Protein AF-A0A351VED8-F1 (afdb_monomer)

Secondary structure (DSSP, 8-state):
-HHHHHHHHHHHHHHHHHHHHHHHHHHTSSS---HHHHHHHHHHHHH-HHHHHHHHS-TT--SHHHHHHHHHHTTS-HHHHHHHHHHHHHH--EES--HHHHHHHHHHHHTS-----SSPPEES---PPPHHHHHHHHHHTTT-SHHHHHHHHHHHHT-HHHHHHHHHHHHHHT-HHHHHHHHHHHHHHTT--HHHHHHHHHHHHHH-TT-HHHHHHHHHHHHHHHHHHHHHHHHHHHTS-HHHHHHHHHHHHHTTS---

Foldseek 3Di:
DPVVVVVVVVLVVVLVVLLVVLVVLQVQAVPHDDPLLSVLLSVQLSVDVVLVCVSPVDPPDGHPLVSLLSCLVVQNNLVVLLVVQLVVLVPWDFPPDDPVLSVQSSCCLSVVDVDDDPDATHTPDLDADDLSVLLSLLSSLRRDCNLLSQLLSCLVNVSQRSNLSNLVNCCVPVNLVRSVVSVVCSCVSSVPDPLSVLQNLLLQLLPVPPVVVSNVSSVVVLLVCCVPPVVVSLVSLVPDDPVSSVSSVVVCVVVVVDDD

Radius of gyration: 22.04 Å; Cα contacts (8 Å, |Δi|>4): 265; chains: 1; bounding box: 49×32×77 Å

Structure (mmCIF, N/CA/C/O backbone):
data_AF-A0A351VED8-F1
#
_entry.id   AF-A0A351VED8-F1
#
loop_
_atom_site.group_PDB
_atom_site.id
_atom_site.type_symbol
_atom_site.label_atom_id
_atom_site.label_alt_id
_atom_site.label_comp_id
_atom_site.label_asym_id
_atom_site.label_entity_id
_atom_site.label_seq_id
_atom_site.pdbx_PDB_ins_code
_atom_site.Cartn_x
_atom_site.Cartn_y
_atom_site.Cartn_z
_atom_site.occupancy
_atom_site.B_iso_or_equiv
_atom_site.auth_seq_id
_atom_site.auth_comp_id
_atom_site.auth_asym_id
_atom_site.auth_atom_id
_atom_site.pdbx_PDB_model_num
ATOM 1 N N . MET A 1 1 ? 6.046 -5.660 -56.694 1.00 51.22 1 MET A N 1
ATOM 2 C CA . MET A 1 1 ? 7.244 -5.560 -55.820 1.00 51.22 1 MET A CA 1
ATOM 3 C C . MET A 1 1 ? 7.552 -4.153 -55.270 1.00 51.22 1 MET A C 1
ATOM 5 O O . MET A 1 1 ? 8.355 -4.064 -54.351 1.00 51.22 1 MET A O 1
ATOM 9 N N . LEU A 1 2 ? 6.939 -3.057 -55.750 1.00 49.97 2 LEU A N 1
ATOM 10 C CA . LEU A 1 2 ? 7.279 -1.686 -55.305 1.00 49.97 2 LEU A CA 1
ATOM 11 C C . LEU A 1 2 ? 6.614 -1.229 -53.986 1.00 49.97 2 LEU A C 1
ATOM 13 O O . LEU A 1 2 ? 7.254 -0.528 -53.209 1.00 49.97 2 LEU A O 1
ATOM 17 N N . LYS A 1 3 ? 5.387 -1.675 -53.670 1.00 41.69 3 LYS A N 1
ATOM 18 C CA . LYS A 1 3 ? 4.679 -1.283 -52.428 1.00 41.69 3 LYS A CA 1
ATOM 19 C C . LYS A 1 3 ? 5.344 -1.798 -51.138 1.00 41.69 3 LYS A C 1
ATOM 21 O O . LYS A 1 3 ? 5.362 -1.085 -50.142 1.00 41.69 3 LYS A O 1
ATOM 26 N N . GLY A 1 4 ? 5.966 -2.980 -51.173 1.00 41.22 4 GLY A N 1
ATOM 27 C CA . GLY A 1 4 ? 6.675 -3.550 -50.015 1.00 41.22 4 GLY A CA 1
ATOM 28 C C . GLY A 1 4 ? 7.977 -2.820 -49.657 1.00 41.22 4 GLY A C 1
ATOM 29 O O . GLY A 1 4 ? 8.334 -2.744 -48.487 1.00 41.22 4 GLY A O 1
ATOM 30 N N . LYS A 1 5 ? 8.665 -2.217 -50.639 1.00 49.00 5 LYS A N 1
ATOM 31 C CA . LYS A 1 5 ? 9.901 -1.448 -50.399 1.00 49.00 5 LYS A CA 1
ATOM 32 C C . LYS A 1 5 ? 9.639 -0.084 -49.756 1.00 49.00 5 LYS A C 1
ATOM 34 O O . LYS A 1 5 ? 10.460 0.366 -48.966 1.00 49.00 5 LYS A O 1
ATOM 39 N N . VAL A 1 6 ? 8.512 0.557 -50.076 1.00 51.97 6 VAL A N 1
ATOM 40 C CA . VAL A 1 6 ? 8.123 1.855 -49.494 1.00 51.97 6 VAL A CA 1
ATOM 41 C C . VAL A 1 6 ? 7.666 1.681 -48.045 1.00 51.97 6 VAL A C 1
ATOM 43 O O . VAL A 1 6 ? 8.159 2.390 -47.175 1.00 51.97 6 VAL A O 1
ATOM 46 N N . TYR A 1 7 ? 6.832 0.673 -47.764 1.00 50.28 7 TYR A N 1
ATOM 47 C CA . TYR A 1 7 ? 6.411 0.343 -46.396 1.00 50.28 7 TYR A CA 1
ATOM 48 C C . TYR A 1 7 ? 7.591 -0.015 -45.484 1.00 50.28 7 TYR A C 1
ATOM 50 O O . TYR A 1 7 ? 7.668 0.467 -44.358 1.00 50.28 7 TYR A O 1
ATOM 58 N N . MET A 1 8 ? 8.553 -0.801 -45.985 1.00 54.88 8 MET A N 1
ATOM 59 C CA . MET A 1 8 ? 9.762 -1.108 -45.216 1.00 54.88 8 MET A CA 1
ATOM 60 C C . MET A 1 8 ? 10.633 0.122 -44.953 1.00 54.88 8 MET A C 1
ATOM 62 O O . MET A 1 8 ? 11.283 0.173 -43.916 1.00 54.88 8 MET A O 1
ATOM 66 N N . LYS A 1 9 ? 10.657 1.110 -45.856 1.00 62.03 9 LYS A N 1
ATOM 67 C CA . LYS A 1 9 ? 11.430 2.345 -45.666 1.00 62.03 9 LYS A CA 1
ATOM 68 C C . LYS A 1 9 ? 10.837 3.224 -44.564 1.00 62.03 9 LYS A C 1
ATOM 70 O O . LYS A 1 9 ? 11.580 3.644 -43.688 1.00 62.03 9 LYS A O 1
ATOM 75 N N . VAL A 1 10 ? 9.517 3.423 -44.579 1.00 62.34 10 VAL A N 1
ATOM 76 C CA . VAL A 1 10 ? 8.796 4.228 -43.574 1.00 62.34 10 VAL A CA 1
ATOM 77 C C . VAL A 1 10 ? 8.944 3.616 -42.178 1.00 62.34 10 VAL A C 1
ATOM 79 O O . VAL A 1 10 ? 9.366 4.301 -41.252 1.00 62.34 10 VAL A O 1
ATOM 82 N N . ALA A 1 11 ? 8.744 2.301 -42.049 1.00 60.09 11 ALA A N 1
ATOM 83 C CA . ALA A 1 11 ? 8.915 1.601 -40.775 1.00 60.09 11 ALA A CA 1
ATOM 84 C C . ALA A 1 11 ? 10.364 1.648 -40.241 1.00 60.09 11 ALA A C 1
ATOM 86 O O . ALA A 1 11 ? 10.594 1.650 -39.031 1.00 60.09 11 ALA A O 1
ATOM 87 N N . LEU A 1 12 ? 11.367 1.685 -41.129 1.00 66.56 12 LEU A N 1
ATOM 88 C CA . LEU A 1 12 ? 12.775 1.799 -40.734 1.00 66.56 12 LEU A CA 1
ATOM 89 C C . LEU A 1 12 ? 13.113 3.199 -40.200 1.00 66.56 12 LEU A C 1
ATOM 91 O O . LEU A 1 12 ? 13.954 3.341 -39.311 1.00 66.56 12 LEU A O 1
ATOM 95 N N . GLU A 1 13 ? 12.483 4.224 -40.766 1.00 72.88 13 GLU A N 1
ATOM 96 C CA . GLU A 1 13 ? 12.709 5.631 -40.444 1.00 72.88 13 GLU A CA 1
ATOM 97 C C . GLU A 1 13 ? 12.042 6.003 -39.112 1.00 72.88 13 GLU A C 1
ATOM 99 O O . GLU A 1 13 ? 12.712 6.531 -38.223 1.00 72.88 13 GLU A O 1
ATOM 104 N N . GLU A 1 14 ? 10.795 5.569 -38.899 1.00 67.06 14 GLU A N 1
ATOM 105 C CA . GLU A 1 14 ? 10.092 5.683 -37.611 1.00 67.06 14 GLU A CA 1
ATOM 106 C C . GLU A 1 14 ? 10.851 4.976 -36.480 1.00 67.06 14 GLU A C 1
ATOM 108 O O . GLU A 1 14 ? 11.015 5.522 -35.384 1.00 67.06 14 GLU A O 1
ATOM 113 N N . ARG A 1 15 ? 11.397 3.783 -36.753 1.00 67.31 15 ARG A N 1
ATOM 114 C CA . ARG A 1 15 ? 12.201 3.036 -35.780 1.00 67.31 15 ARG A CA 1
ATOM 115 C C . ARG A 1 15 ? 13.486 3.773 -35.396 1.00 67.31 15 ARG A C 1
ATOM 117 O O . ARG A 1 15 ? 13.834 3.809 -34.218 1.00 67.31 15 ARG A O 1
ATOM 124 N N . ARG A 1 16 ? 14.192 4.378 -36.357 1.00 73.69 16 ARG A N 1
ATOM 125 C CA . ARG A 1 16 ? 15.402 5.176 -36.076 1.00 73.69 16 ARG A CA 1
ATOM 126 C C . ARG A 1 16 ? 15.090 6.410 -35.240 1.00 73.69 16 ARG A C 1
ATOM 128 O O . ARG A 1 16 ? 15.858 6.758 -34.345 1.00 73.69 16 ARG A O 1
ATOM 135 N N . GLU A 1 17 ? 13.969 7.063 -35.516 1.00 73.38 17 GLU A N 1
ATOM 136 C CA . GLU A 1 17 ? 13.555 8.254 -34.782 1.00 73.38 17 GLU A CA 1
ATOM 137 C C . GLU A 1 17 ? 13.082 7.927 -33.358 1.00 73.38 17 GLU A C 1
ATOM 139 O O . GLU A 1 17 ? 13.367 8.680 -32.425 1.00 73.38 17 GLU A O 1
ATOM 144 N N . ALA A 1 18 ? 12.422 6.782 -33.160 1.00 67.44 18 ALA A N 1
ATOM 145 C CA . ALA A 1 18 ? 12.117 6.254 -31.832 1.00 67.44 18 ALA A CA 1
ATOM 146 C C . ALA A 1 18 ? 13.402 5.923 -31.054 1.00 67.44 18 ALA A C 1
ATOM 148 O O . ALA A 1 18 ? 13.549 6.333 -29.906 1.00 67.44 18 ALA A O 1
ATOM 149 N N . GLU A 1 19 ? 14.377 5.259 -31.683 1.00 71.38 19 GLU A N 1
ATOM 150 C CA . GLU A 1 19 ? 15.671 4.944 -31.061 1.00 71.38 19 GLU A CA 1
ATOM 151 C C . GLU A 1 19 ? 16.449 6.195 -30.628 1.00 71.38 19 GLU A C 1
ATOM 153 O O . GLU A 1 19 ? 17.047 6.206 -29.549 1.00 71.38 19 GLU A O 1
ATOM 158 N N . LYS A 1 20 ? 16.407 7.265 -31.430 1.00 76.00 20 LYS A N 1
ATOM 159 C CA . LYS A 1 20 ? 17.003 8.558 -31.074 1.00 76.00 20 LYS A CA 1
ATOM 160 C C . LYS A 1 20 ? 16.321 9.172 -29.845 1.00 76.00 20 LYS A C 1
ATOM 162 O O . LYS A 1 20 ? 17.010 9.526 -28.891 1.00 76.00 20 LYS A O 1
ATOM 167 N N . ARG A 1 21 ? 14.983 9.212 -29.832 1.00 71.12 21 ARG A N 1
ATOM 168 C CA . ARG A 1 21 ? 14.186 9.725 -28.703 1.00 71.12 21 ARG A CA 1
ATOM 169 C C . ARG A 1 21 ? 14.411 8.931 -27.414 1.00 71.12 21 ARG A C 1
ATOM 171 O O . ARG A 1 21 ? 14.538 9.527 -26.349 1.00 71.12 21 ARG A O 1
ATOM 178 N N . ILE A 1 22 ? 14.526 7.601 -27.502 1.00 69.25 22 ILE A N 1
ATOM 179 C CA . ILE A 1 22 ? 14.872 6.734 -26.360 1.00 69.25 22 ILE A CA 1
ATOM 180 C C . ILE A 1 22 ? 16.229 7.136 -25.780 1.00 69.25 22 ILE A C 1
ATOM 182 O O . ILE A 1 22 ? 16.351 7.307 -24.570 1.00 69.25 22 ILE A O 1
ATOM 186 N N . LYS A 1 23 ? 17.246 7.308 -26.633 1.00 71.44 23 LYS A N 1
ATOM 187 C CA . LYS A 1 23 ? 18.602 7.655 -26.194 1.00 71.44 23 LYS A CA 1
ATOM 188 C C . LYS A 1 23 ? 18.642 9.008 -25.479 1.00 71.44 23 LYS A C 1
ATOM 190 O O . LYS A 1 23 ? 19.246 9.113 -24.416 1.00 71.44 23 LYS A O 1
ATOM 195 N N . GLU A 1 24 ? 17.974 10.014 -26.036 1.00 73.62 24 GLU A N 1
ATOM 196 C CA . GLU A 1 24 ? 17.861 11.349 -25.434 1.00 73.62 24 GLU A CA 1
ATOM 197 C C . GLU A 1 24 ? 17.128 11.297 -24.083 1.00 73.62 24 GLU A C 1
ATOM 199 O O . GLU A 1 24 ? 17.557 11.920 -23.112 1.00 73.62 24 GLU A O 1
ATOM 204 N N . TYR A 1 25 ? 16.073 10.484 -23.986 1.00 68.38 25 TYR A N 1
ATOM 205 C CA . TYR A 1 25 ? 15.303 10.307 -22.755 1.00 68.38 25 TYR A CA 1
ATOM 206 C C . TYR A 1 25 ? 16.098 9.600 -21.643 1.00 68.38 25 TYR A C 1
ATOM 208 O O . TYR A 1 25 ? 16.081 10.044 -20.494 1.00 68.38 25 TYR A O 1
ATOM 216 N N . VAL A 1 26 ? 16.847 8.539 -21.970 1.00 66.00 26 VAL A N 1
ATOM 217 C CA . VAL A 1 26 ? 17.735 7.846 -21.016 1.00 66.00 26 VAL A CA 1
ATOM 218 C C . VAL A 1 26 ? 18.818 8.795 -20.498 1.00 66.00 26 VAL A C 1
ATOM 220 O O . VAL A 1 26 ? 19.055 8.855 -19.291 1.00 66.00 26 VAL A O 1
ATOM 223 N N . GLN A 1 27 ? 19.426 9.590 -21.381 1.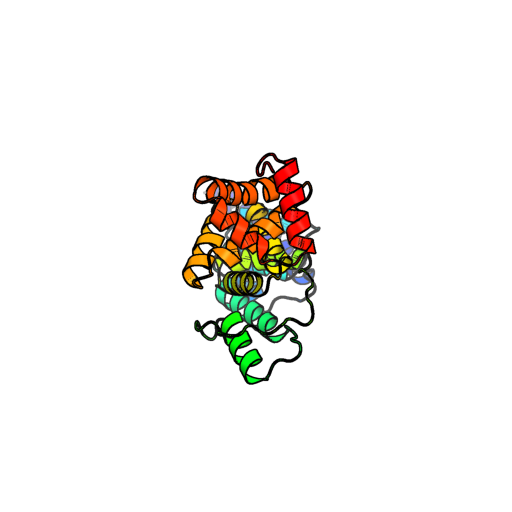00 67.94 27 GLN A N 1
ATOM 224 C CA . GLN A 1 27 ? 20.445 10.578 -21.008 1.00 67.94 27 GLN A CA 1
ATOM 225 C C . GLN A 1 27 ? 19.895 11.683 -20.093 1.00 67.94 27 GLN A C 1
ATOM 227 O O . GLN A 1 27 ? 20.602 12.147 -19.202 1.00 67.94 27 GLN A O 1
ATOM 232 N N . ALA A 1 28 ? 18.626 12.066 -20.256 1.00 65.00 28 ALA A N 1
ATOM 233 C CA . ALA A 1 28 ? 17.960 13.065 -19.421 1.00 65.00 28 ALA A CA 1
ATOM 234 C C . ALA A 1 28 ? 17.480 12.538 -18.048 1.00 65.00 28 ALA A C 1
ATOM 236 O O . ALA A 1 28 ? 17.024 13.317 -17.213 1.00 65.00 28 ALA A O 1
ATOM 237 N N . SER A 1 29 ? 17.570 11.230 -17.779 1.00 60.84 29 SER A N 1
ATOM 238 C CA . SER A 1 29 ? 16.907 10.563 -16.642 1.00 60.84 29 SER A CA 1
ATOM 239 C C . SER A 1 29 ? 17.573 10.733 -15.254 1.00 60.84 29 SER A C 1
ATOM 241 O O . SER A 1 29 ? 17.211 10.035 -14.304 1.00 60.84 29 SER A O 1
ATOM 243 N N . ALA A 1 30 ? 18.502 11.685 -15.111 1.00 50.88 30 ALA A N 1
ATOM 244 C CA . ALA A 1 30 ? 19.179 12.139 -13.881 1.00 50.88 30 ALA A CA 1
ATOM 245 C C . ALA A 1 30 ? 20.031 11.119 -13.087 1.00 50.88 30 ALA A C 1
ATOM 247 O O . ALA A 1 30 ? 20.906 11.549 -12.341 1.00 50.88 30 ALA A O 1
ATOM 248 N N . GLN A 1 31 ? 19.844 9.803 -13.245 1.00 54.47 31 GLN A N 1
ATOM 249 C CA . GLN A 1 31 ? 20.674 8.776 -12.582 1.00 54.47 31 GLN A CA 1
ATOM 250 C C . GLN A 1 31 ? 21.258 7.707 -13.517 1.00 54.47 31 GLN A C 1
ATOM 252 O O . GLN A 1 31 ? 22.034 6.872 -13.061 1.00 54.47 31 GLN A O 1
ATOM 257 N N . GLY A 1 32 ? 20.955 7.770 -14.817 1.00 60.00 32 GLY A N 1
ATOM 258 C CA . GLY A 1 32 ? 21.457 6.817 -15.804 1.00 60.00 32 GLY A CA 1
ATOM 259 C C . GLY A 1 32 ? 20.882 5.411 -15.620 1.00 60.00 32 GLY A C 1
ATOM 260 O O . GLY A 1 32 ? 20.450 5.008 -14.540 1.00 60.00 32 GLY A O 1
ATOM 261 N N . LEU A 1 33 ? 20.854 4.657 -16.707 1.00 67.88 33 LEU A N 1
ATOM 262 C CA . LEU A 1 33 ? 20.547 3.237 -16.679 1.00 67.88 33 LEU A CA 1
ATOM 263 C C . LEU A 1 33 ? 21.855 2.456 -16.811 1.00 67.88 33 LEU A C 1
ATOM 265 O O . LEU A 1 33 ? 22.793 2.902 -17.472 1.00 67.88 33 LEU A O 1
ATOM 269 N N . ASN A 1 34 ? 21.937 1.285 -16.192 1.00 71.81 34 ASN A N 1
ATOM 270 C CA . ASN A 1 34 ? 22.986 0.333 -16.524 1.00 71.81 34 ASN A CA 1
ATOM 271 C C . ASN A 1 34 ? 22.700 -0.300 -17.900 1.00 71.81 34 ASN A C 1
ATOM 273 O O . ASN A 1 34 ? 21.592 -0.234 -18.427 1.00 71.81 34 ASN A O 1
ATOM 277 N N . LYS A 1 35 ? 23.700 -0.959 -18.489 1.00 75.31 35 LYS A N 1
ATOM 278 C CA . LYS 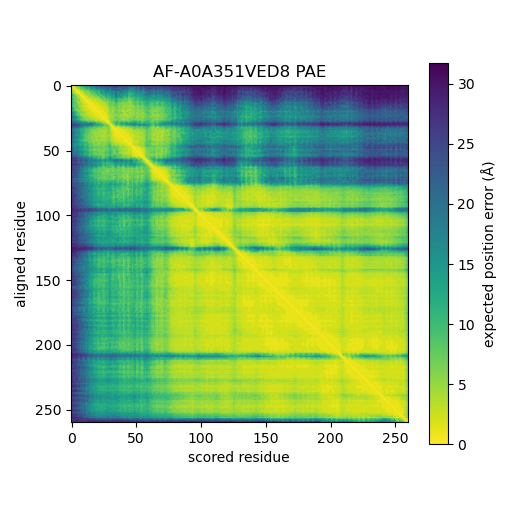A 1 35 ? 23.593 -1.490 -19.856 1.00 75.31 35 LYS A CA 1
ATOM 279 C C . LYS A 1 35 ? 22.432 -2.483 -20.050 1.00 75.31 35 LYS A C 1
ATOM 281 O O . LYS A 1 35 ? 21.813 -2.487 -21.108 1.00 75.31 35 LYS A O 1
ATOM 286 N N . LYS A 1 36 ? 22.118 -3.302 -19.035 1.00 76.00 36 LYS A N 1
ATOM 287 C CA . LYS A 1 36 ? 20.987 -4.248 -19.075 1.00 76.00 36 LYS A CA 1
ATOM 288 C C . LYS A 1 36 ? 19.656 -3.490 -19.060 1.00 76.00 36 LYS A C 1
ATOM 290 O O . LYS A 1 36 ?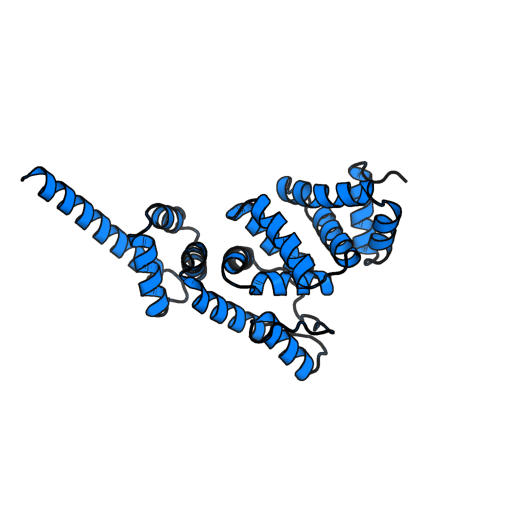 18.809 -3.738 -19.911 1.00 76.00 36 LYS A O 1
ATOM 295 N N . GLU A 1 37 ? 19.511 -2.533 -18.143 1.00 72.38 37 GLU A N 1
ATOM 296 C CA . GLU A 1 37 ? 18.339 -1.656 -18.038 1.00 72.38 37 GLU A CA 1
ATOM 297 C C . GLU A 1 37 ? 18.084 -0.886 -19.351 1.00 72.38 37 GLU A C 1
ATOM 299 O O . GLU A 1 37 ? 16.943 -0.807 -19.810 1.00 72.38 37 GLU A O 1
ATOM 304 N N . GLU A 1 38 ? 19.138 -0.360 -19.989 1.00 73.44 38 GLU A N 1
ATOM 305 C CA . GLU A 1 38 ? 19.050 0.326 -21.288 1.00 73.44 38 GLU A CA 1
ATOM 306 C C . GLU A 1 38 ? 18.567 -0.600 -22.406 1.00 73.44 38 GLU A C 1
ATOM 308 O O . GLU A 1 38 ? 17.659 -0.240 -23.162 1.00 73.44 38 GLU A O 1
ATOM 313 N N . ASP A 1 39 ? 19.161 -1.789 -22.520 1.00 75.75 39 ASP A N 1
ATOM 314 C CA . ASP A 1 39 ? 18.828 -2.749 -23.572 1.00 75.75 39 ASP A CA 1
ATOM 315 C C . ASP A 1 39 ? 17.390 -3.265 -23.431 1.00 75.75 39 ASP A C 1
ATOM 317 O O . ASP A 1 39 ? 16.667 -3.383 -24.430 1.00 75.75 39 ASP A O 1
ATOM 321 N N . ASP A 1 40 ? 16.949 -3.536 -22.203 1.00 74.06 40 ASP A N 1
ATOM 322 C CA . ASP A 1 40 ? 15.588 -3.988 -21.928 1.00 74.06 40 ASP A CA 1
ATOM 323 C C . ASP A 1 40 ? 14.570 -2.872 -22.191 1.00 74.06 40 ASP A C 1
ATOM 325 O O . ASP A 1 40 ? 13.533 -3.122 -22.819 1.00 74.06 40 ASP A O 1
ATOM 329 N N . PHE A 1 41 ? 14.878 -1.627 -21.807 1.00 73.69 41 PHE A N 1
ATOM 330 C CA . PHE A 1 41 ? 13.988 -0.491 -22.052 1.00 73.69 41 PHE A CA 1
ATOM 331 C C . PHE A 1 41 ? 13.875 -0.193 -23.544 1.00 73.69 41 PHE A C 1
ATOM 333 O O . PHE A 1 41 ? 12.776 -0.014 -24.074 1.00 73.69 41 PHE A O 1
ATOM 340 N N . ARG A 1 42 ? 15.003 -0.225 -24.258 1.00 73.50 42 ARG A N 1
ATOM 341 C CA . ARG A 1 42 ? 15.039 -0.027 -25.705 1.00 73.50 42 ARG A CA 1
ATOM 342 C C . ARG A 1 42 ? 14.218 -1.087 -26.431 1.00 73.50 42 ARG A C 1
ATOM 344 O O . ARG A 1 42 ? 13.424 -0.741 -27.304 1.00 73.50 42 ARG A O 1
ATOM 351 N N . LYS A 1 43 ? 14.363 -2.366 -26.066 1.00 75.56 43 LYS A N 1
ATOM 352 C CA . LYS A 1 43 ? 13.535 -3.447 -26.628 1.00 75.56 43 LYS A CA 1
ATOM 353 C C . LYS A 1 43 ? 12.058 -3.210 -26.359 1.00 75.56 43 LYS A C 1
ATOM 355 O O . LYS A 1 43 ? 11.253 -3.419 -27.259 1.00 75.56 43 LYS A O 1
ATOM 360 N N . LEU A 1 44 ? 11.710 -2.783 -25.147 1.00 70.81 44 LEU A N 1
ATOM 361 C CA . LEU A 1 44 ? 10.324 -2.564 -24.766 1.00 70.81 44 LEU A CA 1
ATOM 362 C C . LEU A 1 44 ? 9.661 -1.466 -25.600 1.00 70.81 44 LEU A C 1
ATOM 364 O O . LEU A 1 44 ? 8.621 -1.702 -26.206 1.00 70.81 44 LEU A O 1
ATOM 368 N N . VAL A 1 45 ? 10.288 -0.295 -25.677 1.00 69.38 45 VAL A N 1
ATOM 369 C CA . VAL A 1 45 ? 9.734 0.859 -26.394 1.00 69.38 45 VAL A CA 1
ATOM 370 C C . VAL A 1 45 ? 9.651 0.598 -27.901 1.00 69.38 45 VAL A C 1
ATOM 372 O O . VAL A 1 45 ? 8.675 0.984 -28.536 1.00 69.38 45 VAL A O 1
ATOM 375 N N . ILE A 1 46 ? 10.635 -0.098 -28.484 1.00 71.31 46 ILE A N 1
ATOM 376 C CA . ILE A 1 46 ? 10.614 -0.456 -29.915 1.00 71.31 46 ILE A CA 1
ATOM 377 C C . ILE A 1 46 ? 9.506 -1.471 -30.233 1.00 71.31 46 ILE A C 1
ATOM 379 O O . ILE A 1 46 ? 8.981 -1.472 -31.344 1.00 71.31 46 ILE A O 1
ATOM 383 N N . GLN A 1 47 ? 9.168 -2.356 -29.293 1.00 70.31 47 GLN A N 1
ATOM 384 C CA . GLN A 1 47 ? 8.195 -3.434 -29.505 1.00 70.31 47 GLN A CA 1
ATOM 385 C C . GLN A 1 47 ? 6.757 -3.051 -29.121 1.00 70.31 47 GLN A C 1
ATOM 387 O O . GLN A 1 47 ? 5.839 -3.788 -29.473 1.00 70.31 47 GLN A O 1
ATOM 392 N N . ASN A 1 48 ? 6.546 -1.935 -28.413 1.00 67.06 48 ASN A N 1
ATOM 393 C CA . ASN A 1 48 ? 5.245 -1.548 -27.867 1.00 67.06 48 ASN A CA 1
ATOM 394 C C . ASN A 1 48 ? 4.972 -0.045 -28.092 1.00 67.06 48 ASN A C 1
ATOM 396 O O . ASN A 1 48 ? 5.485 0.820 -27.382 1.00 67.06 48 ASN A O 1
ATOM 400 N N . GLU A 1 49 ? 4.136 0.262 -29.091 1.00 62.53 49 GLU A N 1
ATOM 401 C CA . GLU A 1 49 ? 3.778 1.634 -29.485 1.00 62.53 49 GLU A CA 1
ATOM 402 C C . GLU A 1 49 ? 3.053 2.399 -28.365 1.00 62.53 49 GLU A C 1
ATOM 404 O O . GLU A 1 49 ? 3.265 3.598 -28.187 1.00 62.53 49 GLU A O 1
ATOM 409 N N . GLU A 1 50 ? 2.232 1.717 -27.564 1.00 64.38 50 GLU A N 1
ATOM 410 C CA . GLU A 1 50 ? 1.560 2.329 -26.416 1.00 64.38 50 GLU A CA 1
ATOM 411 C C . GLU A 1 50 ? 2.544 2.626 -25.282 1.00 64.38 50 GLU A C 1
ATOM 413 O O . GLU A 1 50 ? 2.465 3.694 -24.673 1.00 64.38 50 GLU A O 1
ATOM 418 N N . ALA A 1 51 ? 3.524 1.750 -25.038 1.00 63.94 51 ALA A N 1
ATOM 419 C CA . ALA A 1 51 ? 4.615 2.037 -24.110 1.00 63.94 51 ALA A CA 1
ATOM 420 C C . ALA A 1 51 ? 5.414 3.262 -24.574 1.00 63.94 51 ALA A C 1
ATOM 422 O O . ALA A 1 51 ? 5.650 4.169 -23.780 1.00 63.94 51 ALA A O 1
ATOM 423 N N . ALA A 1 52 ? 5.740 3.353 -25.867 1.00 61.84 52 ALA A N 1
ATOM 424 C CA . ALA A 1 52 ? 6.386 4.532 -26.436 1.00 61.84 52 ALA A CA 1
ATOM 425 C C . ALA A 1 52 ? 5.536 5.796 -26.236 1.00 61.84 52 ALA A C 1
ATOM 427 O O . ALA A 1 52 ? 6.019 6.794 -25.702 1.00 61.84 52 ALA A O 1
ATOM 428 N N . LYS A 1 53 ? 4.247 5.758 -26.591 1.00 62.12 53 LYS A N 1
ATOM 429 C CA . LYS A 1 53 ? 3.344 6.900 -26.405 1.00 62.12 53 LYS A CA 1
ATOM 430 C C . LYS A 1 53 ? 3.290 7.340 -24.954 1.00 62.12 53 LYS A C 1
ATOM 432 O O . LYS A 1 53 ? 3.362 8.535 -24.709 1.00 62.12 53 LYS A O 1
ATOM 437 N N . LYS A 1 54 ? 3.166 6.425 -23.994 1.00 63.78 54 LYS A N 1
ATOM 438 C CA . LYS A 1 54 ? 3.054 6.813 -22.587 1.00 63.78 54 LYS A CA 1
ATOM 439 C C . LYS A 1 54 ? 4.395 7.283 -21.991 1.00 63.78 54 LYS A C 1
ATOM 441 O O . LYS A 1 54 ? 4.390 8.256 -21.248 1.00 63.78 54 LYS A O 1
ATOM 446 N N . VAL A 1 55 ? 5.533 6.691 -22.380 1.00 61.22 55 VAL A N 1
ATOM 447 C CA . VAL A 1 55 ? 6.885 7.177 -22.019 1.00 61.22 55 VAL A CA 1
ATOM 448 C C . VAL A 1 55 ? 7.103 8.615 -22.501 1.00 61.22 55 VAL A C 1
ATOM 450 O O . VAL A 1 55 ? 7.6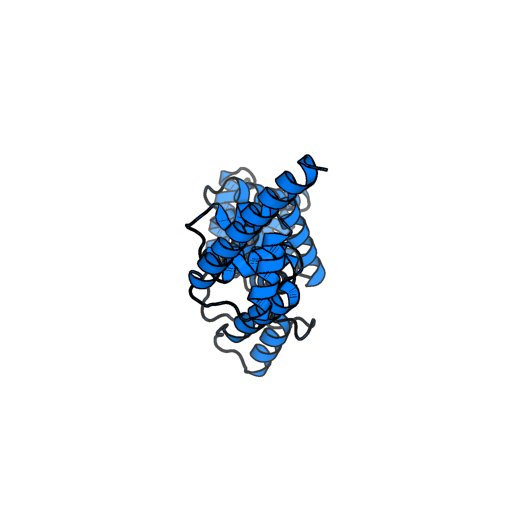30 9.444 -21.764 1.00 61.22 55 VAL A O 1
ATOM 453 N N . PHE A 1 56 ? 6.691 8.918 -23.736 1.00 60.22 56 PHE A N 1
ATOM 454 C CA . PHE A 1 56 ? 6.993 10.191 -24.399 1.00 60.22 56 PHE A CA 1
ATOM 455 C C . PHE A 1 56 ? 5.880 11.249 -24.310 1.00 60.22 56 PHE A C 1
ATOM 457 O O . PHE A 1 56 ? 6.104 12.386 -24.723 1.00 60.22 56 PHE A O 1
ATOM 464 N N . ARG A 1 57 ? 4.687 10.927 -23.786 1.00 51.72 57 ARG A N 1
ATOM 465 C CA . ARG A 1 57 ? 3.536 11.857 -23.744 1.00 51.72 57 ARG A CA 1
ATOM 466 C C . ARG A 1 57 ? 3.636 12.964 -22.698 1.00 51.72 57 ARG A C 1
ATOM 468 O O . ARG A 1 57 ? 2.861 13.910 -22.777 1.00 51.72 57 ARG A O 1
ATOM 475 N N . SER A 1 58 ? 4.577 12.900 -21.763 1.00 47.75 58 SER A N 1
ATOM 476 C CA . SER A 1 58 ? 4.763 13.954 -20.763 1.00 47.75 58 SER A CA 1
ATOM 477 C C . SER A 1 58 ? 6.248 14.248 -20.568 1.00 47.75 58 SER A C 1
ATOM 479 O O . SER A 1 58 ? 6.938 13.542 -19.834 1.00 47.75 58 SER A O 1
ATOM 481 N N . MET A 1 59 ? 6.740 15.330 -21.179 1.00 44.69 59 MET A N 1
ATOM 482 C CA . MET A 1 59 ? 8.092 15.858 -20.925 1.00 44.69 59 MET A CA 1
ATOM 483 C C . MET A 1 59 ? 8.318 16.263 -19.449 1.00 44.69 59 MET A C 1
ATOM 485 O O . MET A 1 59 ? 9.444 16.544 -19.056 1.00 44.69 59 MET A O 1
ATOM 489 N N . GLU A 1 60 ? 7.270 16.256 -18.617 1.00 49.06 60 GLU A N 1
ATOM 490 C CA . GLU A 1 60 ? 7.316 16.544 -17.176 1.00 49.06 60 GLU A CA 1
ATOM 491 C C . GLU A 1 60 ? 7.701 15.336 -16.296 1.00 49.06 60 GLU A C 1
ATOM 4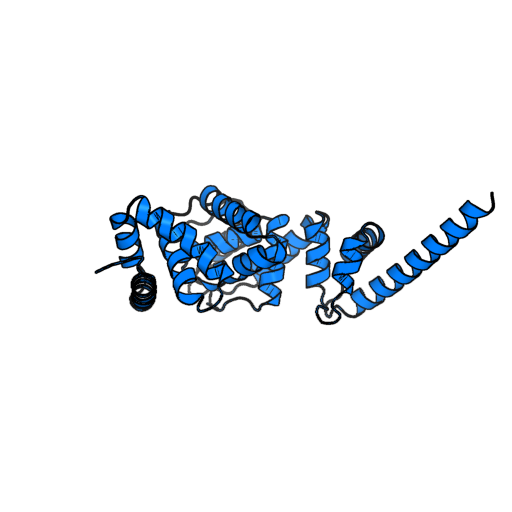93 O O . GLU A 1 60 ? 7.962 15.491 -15.100 1.00 49.06 60 GLU A O 1
ATOM 498 N N . HIS A 1 61 ? 7.741 14.120 -16.851 1.00 53.59 61 HIS A N 1
ATOM 499 C CA . HIS A 1 61 ? 8.046 12.887 -16.113 1.00 53.59 61 HIS A CA 1
ATOM 500 C C . HIS A 1 61 ? 9.375 12.288 -16.578 1.00 53.59 61 HIS A C 1
ATOM 502 O O . HIS A 1 61 ? 9.426 11.226 -17.190 1.00 53.59 61 HIS A O 1
ATOM 508 N N . THR A 1 62 ? 10.467 12.997 -16.309 1.00 51.69 62 THR A N 1
ATOM 509 C CA . THR A 1 62 ? 11.842 12.564 -16.587 1.00 51.69 62 THR A CA 1
ATOM 510 C C . THR A 1 62 ? 12.454 11.877 -15.360 1.00 51.69 62 THR A C 1
ATOM 512 O O . THR A 1 62 ? 12.405 12.408 -14.248 1.00 51.69 62 THR A O 1
ATOM 515 N N . GLY A 1 63 ? 13.025 10.678 -15.534 1.00 57.81 63 GLY A N 1
ATOM 516 C CA . GLY A 1 63 ? 13.779 9.996 -14.471 1.00 57.81 63 GLY A CA 1
ATOM 517 C C . GLY A 1 63 ? 13.887 8.476 -14.625 1.00 57.81 63 GLY A C 1
ATOM 518 O O . GLY A 1 63 ? 12.979 7.844 -15.165 1.00 57.81 63 GLY A O 1
ATOM 519 N N . LYS A 1 64 ? 14.978 7.887 -14.105 1.00 62.75 64 LYS A N 1
ATOM 520 C CA . LYS A 1 64 ? 15.241 6.429 -14.066 1.00 62.75 64 LYS A CA 1
ATOM 521 C C . LYS A 1 64 ? 14.013 5.634 -13.600 1.00 62.75 64 LYS A C 1
ATOM 523 O O . LYS A 1 64 ? 13.607 4.668 -14.234 1.00 62.75 64 LYS A O 1
ATOM 528 N N . THR A 1 65 ? 13.367 6.129 -12.553 1.00 60.00 65 THR A N 1
ATOM 529 C CA . THR A 1 65 ? 12.050 5.744 -12.040 1.00 60.00 65 THR A CA 1
ATOM 530 C C . THR A 1 65 ? 11.024 5.363 -13.108 1.00 60.00 65 THR A C 1
ATOM 532 O O . THR A 1 65 ? 10.408 4.306 -13.019 1.00 60.00 65 THR A O 1
ATOM 535 N N . TYR A 1 66 ? 10.812 6.216 -14.114 1.00 65.69 66 TYR A N 1
ATOM 536 C CA . TYR A 1 66 ? 9.753 6.011 -15.101 1.00 65.69 66 TYR A CA 1
ATOM 537 C C . TYR A 1 66 ? 10.113 4.857 -16.036 1.00 65.69 66 TYR A C 1
ATOM 539 O O . TYR A 1 66 ? 9.281 4.019 -16.356 1.00 65.69 66 TYR A O 1
ATOM 547 N N . ILE A 1 67 ? 11.390 4.735 -16.382 1.00 67.25 67 ILE A N 1
ATOM 548 C CA . ILE A 1 67 ? 11.914 3.622 -17.175 1.00 67.25 67 ILE A CA 1
ATOM 549 C C . ILE A 1 67 ? 11.721 2.297 -16.425 1.00 67.25 67 ILE A C 1
ATOM 551 O O . ILE A 1 67 ? 11.213 1.335 -17.003 1.00 67.25 67 ILE A O 1
ATOM 555 N N . LEU A 1 68 ? 12.024 2.272 -15.122 1.00 65.00 68 LEU A N 1
ATOM 556 C CA . LEU A 1 68 ? 11.766 1.112 -14.264 1.00 65.00 68 LEU A CA 1
ATOM 557 C C . LEU A 1 68 ? 10.271 0.783 -14.176 1.00 65.00 68 LEU A C 1
ATOM 559 O O . LEU A 1 68 ? 9.896 -0.383 -14.252 1.00 65.00 68 LEU A O 1
ATOM 563 N N . ILE A 1 69 ? 9.410 1.799 -14.089 1.00 66.19 69 ILE A N 1
ATOM 564 C CA . ILE A 1 69 ? 7.948 1.665 -14.120 1.00 66.19 69 ILE A CA 1
ATOM 565 C C . ILE A 1 69 ? 7.471 0.956 -15.402 1.00 66.19 69 ILE A C 1
ATOM 567 O O . ILE A 1 69 ? 6.678 0.017 -15.306 1.00 66.19 69 ILE A O 1
ATOM 571 N N . TYR A 1 70 ? 7.977 1.330 -16.586 1.00 66.62 70 TYR A N 1
ATOM 572 C CA . TYR A 1 70 ? 7.599 0.664 -17.846 1.00 66.62 70 TYR A CA 1
ATOM 573 C C . TYR A 1 70 ? 8.130 -0.753 -17.944 1.00 66.62 70 TYR A C 1
ATOM 575 O O . TYR A 1 70 ? 7.370 -1.669 -18.266 1.00 66.62 70 TYR A O 1
ATOM 583 N N . LEU A 1 71 ? 9.413 -0.942 -17.637 1.00 66.00 71 LEU A N 1
ATOM 584 C CA . LEU A 1 71 ? 10.030 -2.265 -17.594 1.00 66.00 71 LEU A CA 1
ATOM 585 C C . LEU A 1 71 ? 9.251 -3.206 -16.671 1.00 66.00 71 LEU A C 1
ATOM 587 O O . LEU A 1 71 ? 9.004 -4.360 -17.027 1.00 66.00 71 LEU A O 1
ATOM 591 N N . ASN A 1 72 ? 8.795 -2.692 -15.527 1.00 63.94 72 ASN A N 1
ATOM 592 C CA . ASN A 1 72 ? 7.961 -3.431 -14.590 1.00 63.94 72 ASN A CA 1
ATOM 593 C C . ASN A 1 72 ? 6.558 -3.707 -15.134 1.00 63.94 72 ASN A C 1
ATOM 595 O O . ASN A 1 72 ? 6.079 -4.831 -15.014 1.00 63.94 72 ASN A O 1
ATOM 599 N N . SER A 1 73 ? 5.907 -2.728 -15.771 1.00 61.75 73 SER A N 1
ATOM 600 C CA . SER A 1 73 ? 4.553 -2.901 -16.319 1.00 61.75 73 SER A CA 1
ATOM 601 C C . SER A 1 73 ? 4.441 -4.028 -17.355 1.00 61.75 73 SER A C 1
ATOM 603 O O . SER A 1 73 ? 3.357 -4.569 -17.551 1.00 61.75 73 SER A O 1
ATOM 605 N N . GLU A 1 74 ? 5.568 -4.420 -17.952 1.00 64.69 74 GLU A N 1
ATOM 606 C CA . GLU A 1 74 ? 5.660 -5.392 -19.044 1.00 64.69 74 GLU A CA 1
ATOM 607 C C . GLU A 1 74 ? 6.429 -6.661 -18.627 1.00 64.69 74 GLU A C 1
ATOM 609 O O . GLU A 1 74 ? 6.843 -7.457 -19.468 1.00 64.69 74 GLU A O 1
ATOM 614 N N . GLY A 1 75 ? 6.653 -6.851 -17.319 1.00 64.12 75 GLY A N 1
ATOM 615 C CA . GLY A 1 75 ? 7.269 -8.059 -16.758 1.00 64.12 75 GLY A CA 1
ATOM 616 C C . GLY A 1 75 ? 8.762 -8.232 -17.067 1.00 64.12 75 GLY A C 1
ATOM 617 O O . GLY A 1 75 ? 9.316 -9.297 -16.808 1.00 64.12 75 GLY A O 1
ATOM 618 N N . LYS A 1 76 ? 9.429 -7.200 -17.598 1.00 65.44 76 LYS A N 1
ATOM 619 C CA . LYS A 1 76 ? 10.860 -7.213 -17.960 1.00 65.44 76 LYS A CA 1
ATOM 620 C C . LYS A 1 76 ? 11.767 -6.574 -16.901 1.00 65.44 76 LYS A C 1
ATOM 622 O O . LYS A 1 76 ? 12.979 -6.585 -17.055 1.00 65.44 76 LYS A O 1
ATOM 627 N N . GLY A 1 77 ? 11.196 -6.033 -15.825 1.00 63.97 77 GLY A N 1
ATOM 628 C CA . GLY A 1 77 ? 11.928 -5.325 -14.772 1.00 63.97 77 GLY A CA 1
ATOM 629 C C . GLY A 1 77 ? 12.057 -6.066 -13.441 1.00 63.97 77 GLY A C 1
ATOM 630 O O . GLY A 1 77 ? 12.552 -5.477 -12.493 1.00 63.97 77 GLY A O 1
ATOM 631 N N . ALA A 1 78 ? 11.645 -7.336 -13.334 1.00 70.00 78 ALA A N 1
ATOM 632 C CA . ALA A 1 78 ? 11.558 -8.035 -12.044 1.00 70.00 78 ALA A CA 1
ATOM 633 C C . ALA A 1 78 ? 12.885 -8.081 -11.257 1.00 70.00 78 ALA A C 1
ATOM 635 O O . ALA A 1 78 ? 12.875 -7.867 -10.048 1.00 70.00 78 ALA A O 1
ATOM 636 N N . ASP A 1 79 ? 14.021 -8.317 -11.921 1.00 74.44 79 ASP A N 1
ATOM 637 C CA . ASP A 1 79 ? 15.336 -8.294 -11.261 1.00 74.44 79 ASP A CA 1
ATOM 638 C C . ASP A 1 79 ? 15.688 -6.885 -10.770 1.00 74.44 79 ASP A C 1
ATOM 640 O O . ASP A 1 79 ? 16.106 -6.705 -9.631 1.00 74.44 79 ASP A O 1
ATOM 644 N N . ILE A 1 80 ? 15.446 -5.875 -11.608 1.00 71.25 80 ILE A N 1
ATOM 645 C CA . ILE A 1 80 ? 15.757 -4.476 -11.299 1.00 71.25 80 ILE A CA 1
ATOM 646 C C . ILE A 1 80 ? 14.853 -3.965 -10.169 1.00 71.25 80 ILE A C 1
ATOM 648 O O . ILE A 1 80 ? 15.297 -3.283 -9.253 1.00 71.25 80 ILE A O 1
ATOM 652 N N . ALA A 1 81 ? 13.581 -4.356 -10.187 1.00 73.94 81 ALA A N 1
ATOM 653 C CA . ALA A 1 81 ? 12.620 -4.095 -9.129 1.00 73.94 81 ALA A CA 1
ATOM 654 C C . ALA A 1 81 ? 13.039 -4.721 -7.797 1.00 73.94 81 ALA A C 1
ATOM 656 O O . ALA A 1 81 ? 12.859 -4.097 -6.755 1.00 73.94 81 ALA A O 1
ATOM 657 N N . LYS A 1 82 ? 13.594 -5.940 -7.816 1.00 79.50 82 LYS A N 1
ATOM 658 C CA . LYS A 1 82 ? 14.131 -6.597 -6.616 1.00 79.50 82 LYS A CA 1
ATOM 659 C C . LYS A 1 82 ? 15.382 -5.891 -6.096 1.00 79.50 82 LYS A C 1
ATOM 661 O O . LYS A 1 82 ? 15.505 -5.713 -4.889 1.00 79.50 82 LYS A O 1
ATOM 666 N N . GLU A 1 83 ? 16.280 -5.460 -6.979 1.00 81.69 83 GLU A N 1
ATOM 667 C CA . GLU A 1 83 ? 17.466 -4.683 -6.598 1.00 81.69 83 GLU A CA 1
ATOM 668 C C . GLU A 1 83 ? 17.087 -3.328 -5.986 1.00 81.69 83 GLU A C 1
ATOM 670 O O . GLU A 1 83 ? 17.607 -2.966 -4.930 1.00 81.69 83 GLU A O 1
ATOM 675 N N . GLU A 1 84 ? 16.128 -2.616 -6.582 1.00 77.75 84 GLU A N 1
ATOM 676 C CA . GLU A 1 84 ? 15.623 -1.339 -6.065 1.00 77.75 84 GLU A CA 1
ATOM 677 C C . GLU A 1 84 ? 14.904 -1.528 -4.719 1.00 77.75 84 GLU A C 1
ATOM 679 O O . GLU A 1 84 ? 15.194 -0.826 -3.751 1.00 77.75 84 GLU A O 1
ATOM 684 N N . ALA A 1 85 ? 14.033 -2.539 -4.615 1.00 81.50 85 ALA A N 1
ATOM 685 C CA . ALA A 1 85 ? 13.372 -2.931 -3.370 1.00 81.50 85 ALA A CA 1
ATOM 686 C C . ALA A 1 85 ? 14.383 -3.237 -2.255 1.00 81.50 85 ALA A C 1
ATOM 688 O O . ALA A 1 85 ? 14.240 -2.770 -1.122 1.00 81.50 85 ALA A O 1
ATOM 689 N N . LYS A 1 86 ? 15.442 -3.987 -2.579 1.00 86.75 86 LYS A N 1
ATOM 690 C CA . LYS A 1 86 ? 16.530 -4.274 -1.647 1.00 86.75 86 LYS A CA 1
ATOM 691 C C . LYS A 1 86 ? 17.255 -2.995 -1.241 1.00 86.75 86 LYS A C 1
ATOM 693 O O . LYS A 1 86 ? 17.383 -2.738 -0.049 1.00 86.75 86 LYS A O 1
ATOM 698 N N . SER A 1 87 ? 17.660 -2.159 -2.193 1.00 85.19 87 SER A N 1
ATOM 699 C CA . SER A 1 87 ? 18.286 -0.861 -1.913 1.00 85.19 87 SER A CA 1
ATOM 700 C C . SER A 1 87 ? 17.459 -0.039 -0.915 1.00 85.19 87 SER A C 1
ATOM 702 O O . SER A 1 87 ? 17.989 0.447 0.083 1.00 85.19 87 SER A O 1
ATOM 704 N N . TRP A 1 88 ? 16.139 0.021 -1.098 1.00 83.62 88 TRP A N 1
ATOM 705 C CA . TRP A 1 88 ? 15.256 0.784 -0.215 1.00 83.62 88 TRP A CA 1
ATOM 706 C C . TRP A 1 88 ? 15.127 0.180 1.171 1.00 83.62 88 TRP A C 1
ATOM 708 O O . TRP A 1 88 ? 15.231 0.907 2.158 1.00 83.62 88 TRP A O 1
ATOM 718 N N . ALA A 1 89 ? 14.932 -1.138 1.262 1.00 87.50 89 ALA A N 1
ATOM 719 C CA . ALA A 1 89 ? 14.859 -1.819 2.549 1.00 87.50 89 ALA A CA 1
ATOM 720 C C . ALA A 1 89 ? 16.099 -1.512 3.401 1.00 87.50 89 ALA A C 1
ATOM 722 O O . ALA A 1 89 ? 15.978 -1.270 4.600 1.00 87.50 89 ALA A O 1
ATOM 723 N N . TYR A 1 90 ? 17.284 -1.456 2.785 1.00 87.62 90 TYR A N 1
ATOM 724 C CA . TYR A 1 90 ? 18.548 -1.173 3.469 1.00 87.62 90 TYR A CA 1
ATOM 725 C C . TYR A 1 90 ? 18.826 0.321 3.717 1.00 87.62 90 TYR A C 1
ATOM 727 O O . TYR A 1 90 ? 19.653 0.638 4.566 1.00 87.62 90 TYR A O 1
ATOM 735 N N . GLN A 1 91 ? 18.104 1.236 3.064 1.00 86.38 91 GLN A N 1
ATOM 736 C CA . GLN A 1 91 ? 18.183 2.682 3.322 1.00 86.38 91 GLN A CA 1
ATOM 737 C C . GLN A 1 91 ? 17.256 3.163 4.446 1.00 86.38 91 GLN A C 1
ATOM 739 O O . GLN A 1 91 ? 17.431 4.272 4.943 1.00 86.38 91 GLN A O 1
ATOM 744 N N . MET A 1 92 ? 16.264 2.365 4.857 1.00 87.00 92 MET A N 1
ATOM 745 C CA . MET A 1 92 ? 15.380 2.747 5.964 1.00 87.00 92 MET A CA 1
ATOM 746 C C . MET A 1 92 ? 16.170 2.908 7.267 1.00 87.00 92 MET A C 1
ATOM 748 O O . MET A 1 92 ? 17.029 2.086 7.584 1.00 87.00 92 MET A O 1
ATOM 752 N N . GLU A 1 93 ? 15.856 3.942 8.040 1.00 87.12 93 GLU A N 1
ATOM 753 C CA . GLU A 1 93 ? 16.445 4.181 9.358 1.00 87.12 93 GLU A CA 1
ATOM 754 C C . GLU A 1 93 ? 15.413 3.896 10.448 1.00 87.12 93 GLU A C 1
ATOM 756 O O . GLU A 1 93 ? 14.236 4.235 10.303 1.00 87.12 93 GLU A O 1
ATOM 761 N N . PHE A 1 94 ? 15.852 3.304 11.557 1.00 89.31 94 PHE A N 1
ATOM 762 C CA . PHE A 1 94 ? 14.974 2.907 12.653 1.00 89.31 94 PHE A CA 1
ATOM 763 C C . PHE A 1 94 ? 15.438 3.493 13.991 1.00 89.31 94 PHE A C 1
ATOM 765 O O . PHE A 1 94 ? 16.609 3.820 14.172 1.00 89.31 94 PHE A O 1
ATOM 772 N N . ILE A 1 95 ? 14.503 3.661 14.929 1.00 86.69 95 ILE A N 1
ATOM 773 C CA . ILE A 1 95 ? 14.768 4.188 16.277 1.00 86.69 95 ILE A CA 1
ATOM 774 C C . ILE A 1 95 ? 14.701 3.048 17.293 1.00 86.69 95 ILE A C 1
ATOM 776 O O . ILE A 1 95 ? 13.723 2.304 17.310 1.00 86.69 95 ILE A O 1
ATOM 780 N N . ASN A 1 96 ? 15.689 2.978 18.192 1.00 74.50 96 ASN A N 1
ATOM 781 C CA . ASN A 1 96 ? 15.694 2.106 19.375 1.00 74.50 96 ASN A CA 1
ATOM 782 C C . ASN A 1 96 ? 15.501 0.599 19.086 1.00 74.50 96 ASN A C 1
ATOM 784 O O . ASN A 1 96 ? 14.964 -0.111 19.932 1.00 74.50 96 ASN A O 1
ATOM 788 N N . ASN A 1 97 ? 15.937 0.098 17.923 1.00 75.69 97 ASN A N 1
ATOM 789 C CA . ASN A 1 97 ? 15.876 -1.333 17.593 1.00 75.69 97 ASN A CA 1
ATOM 790 C C . ASN A 1 97 ? 17.249 -1.991 17.719 1.00 75.69 97 ASN A C 1
ATOM 792 O O . ASN A 1 97 ? 18.283 -1.336 17.586 1.00 75.69 97 ASN A O 1
ATOM 796 N N . ASN A 1 98 ? 17.265 -3.300 17.978 1.00 86.19 98 ASN A N 1
ATOM 797 C CA . ASN A 1 98 ? 18.511 -4.058 17.950 1.00 86.19 98 ASN A CA 1
ATOM 798 C C . ASN A 1 98 ? 18.869 -4.479 16.511 1.00 86.19 98 ASN A C 1
ATOM 800 O O . ASN A 1 98 ? 18.001 -4.624 15.648 1.00 86.19 98 ASN A O 1
ATOM 804 N N . ALA A 1 99 ? 20.160 -4.714 16.260 1.00 88.75 99 ALA A N 1
ATOM 805 C CA . ALA A 1 99 ? 20.665 -5.035 14.924 1.00 88.75 99 ALA A CA 1
ATOM 806 C C . ALA A 1 99 ? 20.039 -6.307 14.318 1.00 88.75 99 ALA A C 1
ATOM 808 O O . ALA A 1 99 ? 19.861 -6.386 13.105 1.00 88.75 99 ALA A O 1
ATOM 809 N N . ALA A 1 100 ? 19.670 -7.290 15.147 1.00 89.88 100 ALA A N 1
ATOM 810 C CA . ALA A 1 100 ? 19.055 -8.532 14.683 1.00 89.88 100 ALA A CA 1
ATOM 811 C C . ALA A 1 100 ? 17.612 -8.317 14.195 1.00 89.88 100 ALA A C 1
ATOM 813 O O . ALA A 1 100 ? 17.228 -8.862 13.162 1.00 89.88 100 ALA A O 1
ATOM 814 N N . GLN A 1 101 ? 16.829 -7.492 14.895 1.00 90.06 101 GLN A N 1
ATOM 815 C CA . GLN A 1 101 ? 15.472 -7.109 14.499 1.00 90.06 101 GLN A CA 1
ATOM 816 C C . GLN A 1 101 ? 15.482 -6.295 13.209 1.00 90.06 101 GLN A C 1
ATOM 818 O O . GLN A 1 101 ? 14.703 -6.580 12.301 1.00 90.06 101 GLN A O 1
ATOM 823 N N . GLU A 1 102 ? 16.390 -5.321 13.096 1.00 91.94 102 GLU A N 1
ATOM 824 C CA . GLU A 1 102 ? 16.547 -4.565 11.853 1.00 91.94 102 GLU A CA 1
ATOM 825 C C . GLU A 1 102 ? 16.946 -5.474 10.694 1.00 91.94 102 GLU A C 1
ATOM 827 O O . GLU A 1 102 ? 16.362 -5.380 9.620 1.00 91.94 102 GLU A O 1
ATOM 832 N N . HIS A 1 103 ? 17.900 -6.381 10.905 1.00 92.06 103 HIS A N 1
ATOM 833 C CA . HIS A 1 103 ? 18.311 -7.328 9.876 1.00 92.06 103 HIS A CA 1
ATOM 834 C C . HIS A 1 103 ? 17.148 -8.227 9.438 1.00 92.06 103 HIS A C 1
ATOM 836 O O . HIS A 1 103 ? 16.872 -8.328 8.245 1.00 92.06 103 HIS A O 1
ATOM 842 N N . ALA A 1 104 ? 16.422 -8.831 10.385 1.00 93.69 104 ALA A N 1
ATOM 843 C CA . ALA A 1 104 ? 15.261 -9.668 10.085 1.00 93.69 104 ALA A CA 1
ATOM 844 C C . ALA A 1 104 ? 14.192 -8.894 9.300 1.00 93.69 104 ALA A C 1
ATOM 846 O O . ALA A 1 104 ? 13.671 -9.392 8.301 1.00 93.69 104 ALA A O 1
ATOM 847 N N . PHE A 1 105 ? 13.915 -7.651 9.702 1.00 94.44 105 PHE A N 1
ATOM 848 C CA . PHE A 1 105 ? 12.998 -6.778 8.983 1.00 94.44 105 PHE A CA 1
ATOM 849 C C . PHE A 1 105 ? 13.485 -6.449 7.574 1.00 94.44 105 PHE A C 1
ATOM 851 O O . PHE A 1 105 ? 12.693 -6.526 6.642 1.00 94.44 105 PHE A O 1
ATOM 858 N N . ARG A 1 106 ? 14.763 -6.103 7.386 1.00 93.69 106 ARG A N 1
ATOM 859 C CA . ARG A 1 106 ? 15.318 -5.763 6.066 1.00 93.69 106 ARG A CA 1
ATOM 860 C C . ARG A 1 106 ? 15.312 -6.963 5.129 1.00 93.69 106 ARG A C 1
ATOM 862 O O . ARG A 1 106 ? 14.867 -6.825 3.989 1.00 93.69 106 ARG A O 1
ATOM 869 N N . SER A 1 107 ? 15.737 -8.134 5.601 1.00 93.88 107 SER A N 1
ATOM 870 C CA . SER A 1 107 ? 15.690 -9.371 4.816 1.00 93.88 107 SER A CA 1
ATOM 871 C C . SER A 1 107 ? 14.256 -9.744 4.446 1.00 93.88 107 SER A C 1
ATOM 873 O O . SER A 1 107 ? 13.993 -10.122 3.305 1.00 93.88 107 SER A O 1
ATOM 875 N N . TRP A 1 108 ? 13.296 -9.578 5.361 1.00 95.75 108 TRP A N 1
ATOM 876 C CA . TRP A 1 108 ? 11.889 -9.750 5.017 1.00 95.75 108 TRP A CA 1
ATOM 877 C C . TRP A 1 108 ? 11.434 -8.697 4.006 1.00 95.75 108 TRP A C 1
ATOM 879 O O . TRP A 1 108 ? 10.993 -9.047 2.922 1.00 95.75 108 TRP A O 1
ATOM 889 N N . LEU A 1 109 ? 11.567 -7.406 4.285 1.00 94.69 109 LEU A N 1
ATOM 890 C CA . LEU A 1 109 ? 11.045 -6.352 3.420 1.00 94.69 109 LEU A CA 1
ATOM 891 C C . LEU A 1 109 ? 11.607 -6.438 1.986 1.00 94.69 109 LEU A C 1
ATOM 893 O O . LEU A 1 109 ? 10.850 -6.305 1.028 1.00 94.69 109 LEU A O 1
ATOM 897 N N . SER A 1 110 ? 12.904 -6.727 1.840 1.00 91.44 110 SER A N 1
ATOM 898 C CA . SER A 1 110 ? 13.597 -6.869 0.546 1.00 91.44 110 SER A CA 1
ATOM 899 C C . SER A 1 110 ? 13.246 -8.128 -0.254 1.00 91.44 110 SER A C 1
ATOM 901 O O . SER A 1 110 ? 13.536 -8.175 -1.449 1.00 91.44 110 SER A O 1
ATOM 903 N N . GLY A 1 111 ? 12.619 -9.139 0.355 1.00 90.50 111 GLY A N 1
ATOM 904 C CA . GLY A 1 111 ? 12.319 -10.402 -0.328 1.00 90.50 111 GLY A CA 1
ATOM 905 C C . GLY A 1 111 ? 13.358 -11.511 -0.152 1.00 90.50 111 GLY A C 1
ATOM 906 O O . GLY A 1 111 ? 13.240 -12.533 -0.818 1.00 90.50 111 GLY A O 1
ATOM 907 N N . GLU A 1 112 ? 14.360 -11.346 0.714 1.00 91.00 112 GLU A N 1
ATOM 908 C CA . GLU A 1 112 ? 15.364 -12.387 1.000 1.00 91.00 112 GLU A CA 1
ATOM 909 C C . GLU A 1 112 ? 14.797 -13.544 1.833 1.00 91.00 112 GLU A C 1
ATOM 911 O O . GLU A 1 112 ? 15.261 -14.676 1.728 1.00 91.00 112 GLU A O 1
ATOM 916 N N . THR A 1 113 ? 13.783 -13.268 2.652 1.00 93.06 113 THR A N 1
ATOM 917 C CA . THR A 1 113 ? 13.024 -14.277 3.399 1.00 93.06 113 THR A CA 1
ATOM 918 C C . THR A 1 113 ? 11.539 -13.963 3.347 1.00 93.06 113 THR A C 1
ATOM 920 O O . THR A 1 113 ? 11.151 -12.799 3.393 1.00 93.06 113 THR A O 1
ATOM 923 N N . ASP A 1 114 ? 10.686 -14.982 3.284 1.00 92.88 114 ASP A N 1
ATOM 924 C CA . ASP A 1 114 ? 9.227 -14.814 3.357 1.00 92.88 114 ASP A CA 1
ATOM 925 C C . ASP A 1 114 ? 8.704 -14.756 4.799 1.00 92.88 114 ASP A C 1
ATOM 927 O O . ASP A 1 114 ? 7.532 -14.454 5.029 1.00 92.88 114 ASP A O 1
ATOM 931 N N . ILE A 1 115 ? 9.577 -14.994 5.782 1.00 93.12 115 ILE A N 1
ATOM 932 C CA . ILE A 1 115 ? 9.223 -14.983 7.200 1.00 93.12 115 ILE A CA 1
ATOM 933 C C . ILE A 1 115 ? 9.090 -13.533 7.668 1.00 93.12 115 ILE A C 1
ATOM 935 O O . ILE A 1 115 ? 10.083 -12.824 7.831 1.00 93.12 115 ILE A O 1
ATOM 939 N N . MET A 1 116 ? 7.850 -13.099 7.889 1.00 94.06 116 MET A N 1
ATOM 940 C CA . MET A 1 116 ? 7.562 -11.796 8.482 1.00 94.06 116 MET A CA 1
ATOM 941 C C . MET A 1 116 ? 8.025 -11.774 9.948 1.00 94.06 116 MET A C 1
ATOM 943 O O . MET A 1 116 ? 7.648 -12.673 10.702 1.00 94.06 116 MET A O 1
ATOM 947 N N . PRO A 1 117 ? 8.791 -10.758 10.387 1.00 93.00 117 PRO A N 1
ATOM 948 C CA . PRO A 1 117 ? 9.200 -10.656 11.780 1.00 93.00 117 PRO A CA 1
ATOM 949 C C . PRO A 1 117 ? 7.992 -10.406 12.693 1.00 93.00 117 PRO A C 1
ATOM 951 O O . PRO A 1 117 ? 7.050 -9.691 12.336 1.00 93.00 117 PRO A O 1
ATOM 954 N N . GLU A 1 118 ? 8.033 -10.978 13.896 1.00 87.62 118 GLU A N 1
ATOM 955 C CA . GLU A 1 118 ? 6.985 -10.788 14.907 1.00 87.62 118 GLU A CA 1
ATOM 956 C C . GLU A 1 118 ? 6.923 -9.335 15.388 1.00 87.62 118 GLU A C 1
ATOM 958 O O . GLU A 1 118 ? 5.841 -8.764 15.524 1.00 87.62 118 GLU A O 1
ATOM 963 N N . THR A 1 119 ? 8.090 -8.721 15.600 1.00 88.19 119 THR A N 1
ATOM 964 C CA . THR A 1 119 ? 8.223 -7.318 16.004 1.00 88.19 119 THR A CA 1
ATOM 965 C C . THR A 1 119 ? 8.697 -6.470 14.832 1.00 88.19 119 THR A C 1
ATOM 967 O O . THR A 1 119 ? 9.723 -6.761 14.216 1.00 88.19 119 THR A O 1
ATOM 970 N N . MET A 1 120 ? 7.957 -5.401 14.546 1.00 90.44 120 MET A N 1
ATOM 971 C CA . MET A 1 120 ? 8.287 -4.444 13.495 1.00 90.44 120 MET A CA 1
ATOM 972 C C . MET A 1 120 ? 9.112 -3.287 14.073 1.00 90.44 120 MET A C 1
ATOM 974 O O . MET A 1 120 ? 8.686 -2.695 15.067 1.00 90.44 120 MET A O 1
ATOM 978 N N . PRO A 1 121 ? 10.261 -2.929 13.474 1.00 91.00 121 PRO A N 1
ATOM 979 C CA . PRO A 1 121 ? 11.054 -1.808 13.950 1.00 91.00 121 PRO A CA 1
ATOM 980 C C . PRO A 1 121 ? 10.330 -0.481 13.701 1.00 91.00 121 PRO A C 1
ATOM 982 O O . PRO A 1 121 ? 9.673 -0.285 12.674 1.00 91.00 121 PRO A O 1
ATOM 985 N N . VAL A 1 122 ? 10.474 0.455 14.634 1.00 88.38 122 VAL A N 1
ATOM 986 C CA . VAL A 1 122 ? 9.909 1.808 14.523 1.00 88.38 122 VAL A CA 1
ATOM 987 C C . VAL A 1 122 ? 10.753 2.628 13.551 1.00 88.38 122 VAL A C 1
ATOM 989 O O . VAL A 1 122 ? 11.940 2.851 13.798 1.00 88.38 122 VAL A O 1
ATOM 992 N N . ASN A 1 123 ? 10.155 3.083 12.448 1.00 86.31 123 ASN A N 1
ATOM 993 C CA . ASN A 1 123 ? 10.847 3.918 11.469 1.00 86.31 123 ASN A CA 1
ATOM 994 C C . ASN A 1 123 ? 11.170 5.286 12.078 1.00 86.31 123 ASN A C 1
ATOM 996 O O . ASN A 1 123 ? 10.319 5.915 12.710 1.00 86.31 123 ASN A O 1
ATOM 1000 N N . LYS A 1 124 ? 12.395 5.763 11.854 1.00 83.00 124 LYS A N 1
ATOM 1001 C CA . LYS A 1 124 ? 12.849 7.079 12.302 1.00 83.00 124 LYS A CA 1
ATOM 1002 C C . LYS A 1 124 ? 12.102 8.223 11.628 1.00 83.00 124 LYS A C 1
ATOM 1004 O O . LYS A 1 124 ? 11.828 9.243 12.256 1.00 83.00 124 LYS A O 1
ATOM 1009 N N . TYR A 1 125 ? 11.757 8.042 10.361 1.00 75.44 125 TYR A N 1
ATOM 1010 C CA . TYR A 1 125 ? 11.036 9.005 9.553 1.00 75.44 125 TYR A CA 1
ATOM 1011 C C . TYR A 1 125 ? 9.612 8.498 9.327 1.00 75.44 125 TYR A C 1
ATOM 1013 O O . TYR A 1 125 ? 9.324 7.790 8.365 1.00 75.44 125 TYR A O 1
ATOM 1021 N N . ILE A 1 126 ? 8.694 8.897 10.212 1.00 63.12 126 ILE A N 1
ATOM 1022 C CA . ILE A 1 126 ? 7.246 8.720 10.018 1.00 63.12 126 ILE A CA 1
ATOM 1023 C C . ILE A 1 126 ? 6.761 9.794 9.031 1.00 63.12 126 ILE A C 1
ATOM 1025 O O . ILE A 1 126 ? 5.993 10.687 9.374 1.00 63.12 126 ILE A O 1
ATOM 1029 N N . MET A 1 127 ? 7.301 9.786 7.816 1.00 59.09 127 MET A N 1
ATOM 1030 C CA . MET A 1 127 ? 6.945 10.733 6.763 1.00 59.09 127 MET A CA 1
ATOM 1031 C C . MET A 1 127 ? 6.520 9.938 5.538 1.00 59.09 127 MET A C 1
ATOM 1033 O O . MET A 1 127 ? 7.220 9.020 5.112 1.00 59.09 127 MET A O 1
ATOM 1037 N N . GLY A 1 128 ? 5.358 10.283 4.985 1.00 63.47 128 GLY A N 1
ATOM 1038 C CA . GLY A 1 128 ? 4.893 9.721 3.726 1.00 63.47 128 GLY A CA 1
ATOM 1039 C C . GLY A 1 128 ? 5.919 9.880 2.608 1.00 63.47 128 GLY A C 1
ATOM 1040 O O . GLY A 1 128 ? 6.745 10.796 2.604 1.00 63.47 128 GLY A O 1
ATOM 1041 N N . PHE A 1 129 ? 5.856 8.989 1.625 1.00 73.50 129 PHE A N 1
ATOM 1042 C CA . PHE A 1 129 ? 6.739 9.081 0.474 1.00 73.50 129 PHE A CA 1
ATOM 1043 C C . PHE A 1 129 ? 6.341 10.260 -0.429 1.00 73.50 129 PHE A C 1
ATOM 1045 O O . PHE A 1 129 ? 5.144 10.511 -0.625 1.00 73.50 129 PHE A O 1
ATOM 1052 N N . PRO A 1 130 ? 7.312 10.962 -1.046 1.00 76.56 130 PRO A N 1
ATOM 1053 C CA . PRO A 1 130 ? 7.031 11.912 -2.116 1.00 76.56 130 PRO A CA 1
ATOM 1054 C C . PRO A 1 130 ? 6.201 11.261 -3.228 1.00 76.56 130 PRO A C 1
ATOM 1056 O O . PRO A 1 130 ? 6.335 10.066 -3.487 1.00 76.56 130 PRO A O 1
ATOM 1059 N N . HIS A 1 131 ? 5.395 12.049 -3.947 1.00 73.88 131 HIS A N 1
ATOM 1060 C CA . HIS A 1 131 ? 4.506 11.532 -4.997 1.00 73.88 131 HIS A CA 1
ATOM 1061 C C . HIS A 1 131 ? 5.209 10.563 -5.968 1.00 73.88 131 HIS A C 1
ATOM 1063 O O . HIS A 1 131 ? 4.726 9.455 -6.182 1.00 73.88 131 HIS A O 1
ATOM 1069 N N . ARG A 1 132 ? 6.397 10.930 -6.470 1.00 72.75 132 ARG A N 1
ATOM 1070 C CA . ARG A 1 132 ? 7.191 10.090 -7.389 1.00 72.75 132 ARG A CA 1
ATOM 1071 C C . ARG A 1 132 ? 7.475 8.692 -6.824 1.00 72.75 132 ARG A C 1
ATOM 1073 O O . ARG A 1 132 ? 7.340 7.705 -7.538 1.00 72.75 132 ARG A O 1
ATOM 1080 N N . LYS A 1 133 ? 7.785 8.606 -5.530 1.00 79.06 133 LYS A N 1
ATOM 1081 C CA . LYS A 1 133 ? 8.067 7.347 -4.832 1.00 79.06 133 LYS A CA 1
ATOM 1082 C C . LYS A 1 133 ? 6.811 6.488 -4.657 1.00 79.06 133 LYS A C 1
ATOM 1084 O O . LYS A 1 133 ? 6.885 5.273 -4.795 1.00 79.06 133 LYS A O 1
ATOM 1089 N N . ASN A 1 134 ? 5.643 7.093 -4.438 1.00 85.06 134 ASN A N 1
ATOM 1090 C CA . ASN A 1 134 ? 4.383 6.339 -4.409 1.00 85.06 134 ASN A CA 1
ATOM 1091 C C . ASN A 1 134 ? 4.035 5.738 -5.777 1.00 85.06 134 ASN A C 1
ATOM 1093 O O . ASN A 1 134 ? 3.541 4.613 -5.839 1.00 85.06 134 ASN A O 1
ATOM 1097 N N . VAL A 1 135 ? 4.330 6.451 -6.869 1.00 80.25 135 VAL A N 1
ATOM 1098 C CA . VAL A 1 135 ? 4.140 5.921 -8.226 1.00 80.25 135 VAL A CA 1
ATOM 1099 C C . VAL A 1 135 ? 5.078 4.730 -8.457 1.00 80.25 135 VAL A C 1
ATOM 1101 O O . VAL A 1 135 ? 4.626 3.685 -8.911 1.00 80.25 135 VAL A O 1
ATOM 1104 N N . GLU A 1 136 ? 6.352 4.827 -8.064 1.00 78.81 136 GLU A N 1
ATOM 1105 C CA . GLU A 1 136 ? 7.297 3.695 -8.102 1.00 78.81 136 GLU A CA 1
ATOM 1106 C C . GLU A 1 136 ? 6.752 2.465 -7.363 1.00 78.81 136 GLU A C 1
ATOM 1108 O O . GLU A 1 136 ? 6.685 1.378 -7.938 1.00 78.81 136 GLU A O 1
ATOM 1113 N N . LEU A 1 137 ? 6.287 2.644 -6.122 1.00 85.94 137 LEU A N 1
ATOM 1114 C CA . LEU A 1 137 ? 5.697 1.576 -5.308 1.00 85.94 137 LEU A CA 1
ATOM 1115 C C . LEU A 1 137 ? 4.458 0.955 -5.960 1.00 85.94 137 LEU A C 1
ATOM 1117 O O . LEU A 1 137 ? 4.284 -0.267 -5.928 1.00 85.94 137 LEU A O 1
ATOM 1121 N N . CYS A 1 138 ? 3.613 1.772 -6.587 1.00 85.50 138 CYS A N 1
ATOM 1122 C CA . CYS A 1 138 ? 2.464 1.296 -7.345 1.00 85.50 138 CYS A CA 1
ATOM 1123 C C . CYS A 1 138 ? 2.887 0.314 -8.445 1.00 85.50 138 CYS A C 1
ATOM 1125 O O . CYS A 1 138 ? 2.318 -0.769 -8.544 1.00 85.50 138 CYS A O 1
ATOM 1127 N N . TYR A 1 139 ? 3.915 0.620 -9.232 1.00 79.75 139 TYR A N 1
ATOM 1128 C CA . TYR A 1 139 ? 4.352 -0.283 -10.301 1.00 79.75 139 TYR A CA 1
ATOM 1129 C C . TYR A 1 139 ? 5.196 -1.462 -9.802 1.00 79.75 139 TYR A C 1
ATOM 1131 O O . TYR A 1 139 ? 5.073 -2.558 -10.352 1.00 79.75 139 TYR A O 1
ATOM 1139 N N . LEU A 1 140 ? 5.979 -1.293 -8.729 1.00 81.94 140 LEU A N 1
ATOM 1140 C CA . LEU A 1 140 ? 6.667 -2.405 -8.055 1.00 81.94 140 LEU A CA 1
ATOM 1141 C C . LEU A 1 140 ? 5.682 -3.490 -7.599 1.00 81.94 140 LEU A C 1
ATOM 1143 O O . LEU A 1 140 ? 5.988 -4.676 -7.693 1.00 81.94 140 LEU A O 1
ATOM 1147 N N . SER A 1 141 ? 4.465 -3.095 -7.215 1.00 87.75 141 SER A N 1
ATOM 1148 C CA . SER A 1 141 ? 3.408 -4.015 -6.780 1.00 87.75 141 SER A CA 1
ATOM 1149 C C . SER A 1 141 ? 3.013 -5.082 -7.811 1.00 87.75 141 SER A C 1
ATOM 1151 O O . SER A 1 141 ? 2.450 -6.111 -7.438 1.00 87.75 141 SER A O 1
ATOM 1153 N N . LYS A 1 142 ? 3.296 -4.848 -9.103 1.00 83.00 142 LYS A N 1
ATOM 1154 C CA . LYS A 1 142 ? 3.013 -5.802 -10.185 1.00 83.00 142 LYS A CA 1
ATOM 1155 C C . LYS A 1 142 ? 4.085 -6.870 -10.362 1.00 83.00 142 LYS A C 1
ATOM 1157 O O . LYS A 1 142 ? 3.812 -7.886 -10.995 1.00 83.00 142 LYS A O 1
ATOM 1162 N N . VAL A 1 143 ? 5.295 -6.632 -9.865 1.00 77.50 143 VAL A N 1
ATOM 1163 C CA . VAL A 1 143 ? 6.478 -7.436 -10.214 1.00 77.50 143 VAL A CA 1
ATOM 1164 C C . VAL A 1 143 ? 7.171 -8.059 -9.014 1.00 77.50 143 VAL A C 1
ATOM 1166 O O . VAL A 1 143 ? 7.870 -9.060 -9.170 1.00 77.50 143 VAL A O 1
ATOM 1169 N N . CYS A 1 144 ? 6.993 -7.498 -7.819 1.00 83.44 144 CYS A N 1
ATOM 1170 C CA . CYS A 1 144 ? 7.531 -8.067 -6.595 1.00 83.44 144 CYS A CA 1
ATOM 1171 C C . CYS A 1 144 ? 6.632 -7.767 -5.391 1.00 83.44 144 CYS A C 1
ATOM 1173 O O . CYS A 1 144 ? 5.775 -6.885 -5.410 1.00 83.44 144 CYS A O 1
ATOM 1175 N N . THR A 1 145 ? 6.871 -8.497 -4.305 1.00 90.56 145 THR A N 1
ATOM 1176 C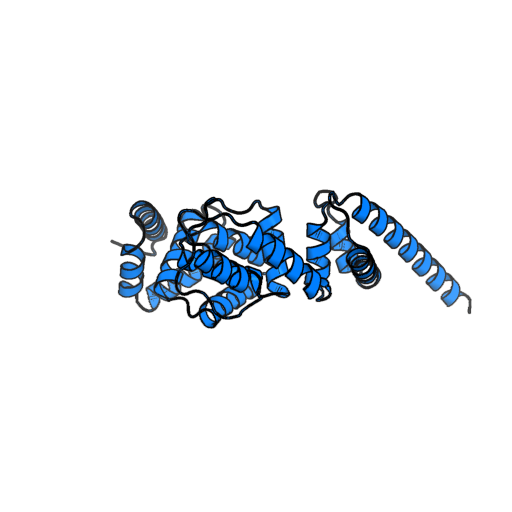 CA . THR A 1 145 ? 6.095 -8.383 -3.064 1.00 90.56 145 THR A CA 1
ATOM 1177 C C . THR A 1 145 ? 6.523 -7.198 -2.192 1.00 90.56 145 THR A C 1
ATOM 1179 O O . THR A 1 145 ? 6.022 -7.054 -1.083 1.00 90.56 145 THR A O 1
ATOM 1182 N N . PHE A 1 146 ? 7.478 -6.367 -2.629 1.00 91.75 146 PHE A N 1
ATOM 1183 C CA . PHE A 1 146 ? 8.027 -5.286 -1.800 1.00 91.75 146 PHE A CA 1
ATOM 1184 C C . PHE A 1 146 ? 6.935 -4.324 -1.328 1.00 91.75 146 PHE A C 1
ATOM 1186 O O . PHE A 1 146 ? 6.812 -4.061 -0.135 1.00 91.75 146 PHE A O 1
ATOM 1193 N N . THR A 1 147 ? 6.086 -3.862 -2.249 1.00 92.31 147 THR A N 1
ATOM 1194 C CA . THR A 1 147 ? 4.979 -2.964 -1.909 1.00 92.31 147 THR A CA 1
ATOM 1195 C C . THR A 1 147 ? 3.979 -3.632 -0.966 1.00 92.31 147 THR A C 1
ATOM 1197 O O . THR A 1 147 ? 3.473 -2.976 -0.066 1.00 92.31 147 THR A O 1
ATOM 1200 N N . GLU A 1 148 ? 3.725 -4.936 -1.106 1.00 95.00 148 GLU A N 1
ATOM 1201 C CA . GLU A 1 148 ? 2.820 -5.673 -0.207 1.00 95.00 148 GLU A CA 1
ATOM 1202 C C . GLU A 1 148 ? 3.383 -5.745 1.211 1.00 95.00 148 GLU A C 1
ATOM 1204 O O . GLU A 1 148 ? 2.679 -5.440 2.171 1.00 95.00 148 GLU A O 1
ATOM 1209 N N . ARG A 1 149 ? 4.675 -6.073 1.344 1.00 96.12 149 ARG A N 1
ATOM 1210 C CA . ARG A 1 149 ? 5.389 -6.104 2.630 1.00 96.12 149 ARG A CA 1
ATOM 1211 C C . ARG A 1 149 ? 5.420 -4.726 3.276 1.00 96.12 149 ARG A C 1
ATOM 1213 O O . ARG A 1 149 ? 5.196 -4.599 4.476 1.00 96.12 149 ARG A O 1
ATOM 1220 N N . LEU A 1 150 ? 5.629 -3.687 2.473 1.00 94.31 150 LEU A N 1
ATOM 1221 C CA . LEU A 1 150 ? 5.619 -2.306 2.932 1.00 94.31 150 LEU A CA 1
ATOM 1222 C C . LEU A 1 150 ? 4.225 -1.873 3.425 1.00 94.31 150 LEU A C 1
ATOM 1224 O O . LEU A 1 150 ? 4.123 -1.232 4.469 1.00 94.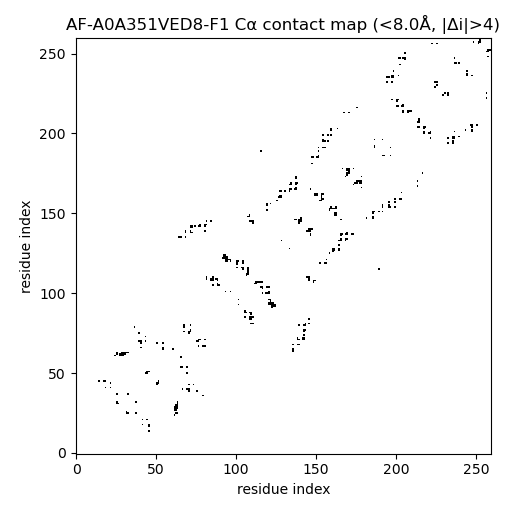31 150 LEU A O 1
ATOM 1228 N N . ILE A 1 151 ? 3.146 -2.268 2.737 1.00 95.62 151 ILE A N 1
ATOM 1229 C CA . ILE A 1 151 ? 1.772 -2.029 3.207 1.00 95.62 151 ILE A CA 1
ATOM 1230 C C . ILE A 1 151 ? 1.470 -2.825 4.479 1.00 95.62 151 ILE A C 1
ATOM 1232 O O . ILE A 1 151 ? 0.908 -2.263 5.417 1.00 95.62 151 ILE A O 1
ATOM 1236 N N . ALA A 1 152 ? 1.867 -4.097 4.551 1.00 96.94 152 ALA A N 1
ATOM 1237 C CA . ALA A 1 152 ? 1.701 -4.915 5.751 1.00 96.94 152 ALA A CA 1
ATOM 1238 C C . ALA A 1 152 ? 2.426 -4.301 6.958 1.00 96.94 152 ALA A C 1
ATOM 1240 O O . ALA A 1 152 ? 1.860 -4.214 8.049 1.00 96.94 152 ALA A O 1
ATOM 1241 N N . TYR A 1 153 ? 3.644 -3.797 6.744 1.00 95.00 153 TYR A N 1
ATOM 1242 C CA . TYR A 1 153 ? 4.381 -3.017 7.732 1.00 95.00 153 TYR A CA 1
ATOM 1243 C C . TYR A 1 153 ? 3.611 -1.763 8.154 1.00 95.00 153 TYR A C 1
ATOM 1245 O O . TYR A 1 153 ? 3.436 -1.535 9.350 1.00 95.00 153 TYR A O 1
ATOM 1253 N N . GLY A 1 154 ? 3.102 -0.982 7.195 1.00 94.38 154 GLY A N 1
ATOM 1254 C CA . GLY A 1 154 ? 2.324 0.226 7.469 1.00 94.38 154 GLY A CA 1
ATOM 1255 C C . GLY A 1 154 ? 1.068 -0.051 8.297 1.00 94.38 154 GLY A C 1
ATOM 1256 O O . GLY A 1 154 ? 0.815 0.665 9.261 1.00 94.38 154 GLY A O 1
ATOM 1257 N N . ILE A 1 155 ? 0.328 -1.121 7.984 1.00 95.62 155 ILE A N 1
ATOM 1258 C CA . ILE A 1 155 ? -0.845 -1.566 8.755 1.00 95.62 155 ILE A CA 1
ATOM 1259 C C . ILE A 1 155 ? -0.442 -1.927 10.187 1.00 95.62 155 ILE A C 1
ATOM 1261 O O . ILE A 1 155 ? -0.994 -1.361 11.124 1.00 95.62 155 ILE A O 1
ATOM 1265 N N . LYS A 1 156 ? 0.573 -2.782 10.368 1.00 93.44 156 LYS A N 1
ATOM 1266 C CA . LYS A 1 156 ? 1.025 -3.219 11.702 1.00 93.44 156 LYS A CA 1
ATOM 1267 C C . LYS A 1 156 ? 1.567 -2.095 12.585 1.00 93.44 156 LYS A C 1
ATOM 1269 O O . LYS A 1 156 ? 1.538 -2.205 13.805 1.00 93.44 156 LYS A O 1
ATOM 1274 N N . THR A 1 157 ? 2.117 -1.047 11.982 1.00 91.38 157 THR A N 1
ATOM 1275 C CA . THR A 1 157 ? 2.743 0.073 12.706 1.00 91.38 157 THR A CA 1
ATOM 1276 C C . THR A 1 157 ? 1.852 1.308 12.803 1.00 91.38 157 THR A C 1
ATOM 1278 O O . THR A 1 157 ? 2.207 2.265 13.489 1.00 91.38 157 THR A O 1
ATOM 1281 N N . GLY A 1 158 ? 0.698 1.317 12.129 1.00 91.25 158 GLY A N 1
ATOM 1282 C CA . GLY A 1 158 ? -0.183 2.483 12.063 1.00 91.25 158 GLY A CA 1
ATOM 1283 C C . GLY A 1 158 ? 0.345 3.625 11.181 1.00 91.25 158 GLY A C 1
ATOM 1284 O O . GLY A 1 158 ? -0.136 4.755 11.286 1.00 91.25 158 GLY A O 1
ATOM 1285 N N . TYR A 1 159 ? 1.316 3.371 10.297 1.00 91.62 159 TYR A N 1
ATOM 1286 C CA . TYR A 1 159 ? 1.867 4.378 9.385 1.00 91.62 159 TYR A CA 1
ATOM 1287 C C . TYR A 1 159 ? 0.974 4.588 8.162 1.00 91.62 159 TYR A C 1
ATOM 1289 O O . TYR A 1 159 ? 1.160 3.996 7.098 1.00 91.62 159 TYR A O 1
ATOM 1297 N N . VAL A 1 160 ? 0.006 5.488 8.325 1.00 92.06 160 VAL A N 1
ATOM 1298 C CA . VAL A 1 160 ? -1.058 5.749 7.348 1.00 92.06 160 VAL A CA 1
ATOM 1299 C C . VAL A 1 160 ? -0.527 6.096 5.957 1.00 92.06 160 VAL A C 1
ATOM 1301 O O . VAL A 1 160 ? -0.996 5.531 4.973 1.00 92.06 160 VAL A O 1
ATOM 1304 N N . ASP A 1 161 ? 0.469 6.977 5.846 1.00 90.12 161 ASP A N 1
ATOM 1305 C CA . ASP A 1 161 ? 0.954 7.432 4.536 1.00 90.12 161 ASP A CA 1
ATOM 1306 C C . ASP A 1 161 ? 1.719 6.354 3.754 1.00 90.12 161 ASP A C 1
ATOM 1308 O O . ASP A 1 161 ? 1.718 6.386 2.522 1.00 90.12 161 ASP A O 1
ATOM 1312 N N . ILE A 1 162 ? 2.316 5.374 4.446 1.00 91.62 162 ILE A N 1
ATOM 1313 C CA . ILE A 1 162 ? 2.969 4.215 3.815 1.00 91.62 162 ILE A CA 1
ATOM 1314 C C . ILE A 1 162 ? 1.939 3.342 3.092 1.00 91.62 162 ILE A C 1
ATOM 1316 O O . ILE A 1 162 ? 2.236 2.774 2.044 1.00 91.62 162 ILE A O 1
ATOM 1320 N N . VAL A 1 163 ? 0.722 3.254 3.630 1.00 94.69 163 VAL A N 1
ATOM 1321 C CA . VAL A 1 163 ? -0.381 2.504 3.019 1.00 94.69 163 VAL A CA 1
ATOM 1322 C C . VAL A 1 163 ? -1.091 3.364 1.977 1.00 94.69 163 VAL A C 1
ATOM 1324 O O . VAL A 1 163 ? -1.254 2.964 0.826 1.00 94.69 163 VAL A O 1
ATOM 1327 N N . ARG A 1 164 ? -1.493 4.574 2.370 1.00 94.00 164 ARG A N 1
ATOM 1328 C CA . ARG A 1 164 ? -2.320 5.472 1.565 1.00 94.00 164 ARG A CA 1
ATOM 1329 C C . ARG A 1 164 ? -1.655 5.860 0.251 1.00 94.00 164 ARG A C 1
ATOM 1331 O O . ARG A 1 164 ? -2.302 5.805 -0.790 1.00 94.00 164 ARG A O 1
ATOM 1338 N N . GLY A 1 165 ? -0.388 6.276 0.297 1.00 91.94 165 GLY A N 1
ATOM 1339 C CA . GLY A 1 165 ? 0.325 6.798 -0.867 1.00 91.94 165 GLY A CA 1
ATOM 1340 C C . GLY A 1 165 ? 0.341 5.805 -2.033 1.00 91.94 165 GLY A C 1
ATOM 1341 O O . GLY A 1 165 ? -0.215 6.114 -3.087 1.00 91.94 165 GLY A O 1
ATOM 1342 N N . PRO A 1 166 ? 0.898 4.596 -1.855 1.00 91.88 166 PRO A N 1
ATOM 1343 C CA . PRO A 1 166 ? 0.942 3.587 -2.908 1.00 91.88 166 PRO A CA 1
ATOM 1344 C C . PRO A 1 166 ? -0.444 3.156 -3.392 1.00 91.88 166 PRO A C 1
ATOM 1346 O O . PRO A 1 166 ? -0.649 3.053 -4.597 1.00 91.88 166 PRO A O 1
ATOM 1349 N N . VAL A 1 167 ? -1.415 2.952 -2.492 1.00 95.62 167 VAL A N 1
ATOM 1350 C CA . VAL A 1 167 ? -2.777 2.523 -2.874 1.00 95.62 167 VAL A CA 1
ATOM 1351 C C . VAL A 1 167 ? -3.484 3.595 -3.698 1.00 95.62 167 VAL A C 1
ATOM 1353 O O . VAL A 1 167 ? -4.150 3.280 -4.685 1.00 95.62 167 VAL A O 1
ATOM 1356 N N . LYS A 1 168 ? -3.305 4.872 -3.345 1.00 93.75 168 LYS A N 1
ATOM 1357 C CA . LYS A 1 168 ? -3.831 5.994 -4.124 1.00 93.75 168 LYS A CA 1
ATOM 1358 C C . LYS A 1 168 ? -3.289 5.993 -5.550 1.00 93.75 168 LYS A C 1
ATOM 1360 O O . LYS A 1 168 ? -4.059 6.177 -6.492 1.00 93.75 168 LYS A O 1
ATOM 1365 N N . GLU A 1 169 ? -1.991 5.751 -5.713 1.00 89.50 169 GLU A N 1
ATOM 1366 C CA . GLU A 1 169 ? -1.385 5.646 -7.040 1.00 89.50 169 GLU A CA 1
ATOM 1367 C C . GLU A 1 169 ? -1.832 4.375 -7.774 1.00 89.50 169 GLU A C 1
ATOM 1369 O O . GLU A 1 169 ? -2.114 4.443 -8.965 1.00 89.50 169 GLU A O 1
ATOM 1374 N N . MET A 1 170 ? -2.036 3.245 -7.086 1.00 91.12 170 MET A N 1
ATOM 1375 C CA . MET A 1 170 ? -2.623 2.043 -7.700 1.00 91.12 170 MET A CA 1
ATOM 1376 C C . MET A 1 170 ? -4.026 2.303 -8.244 1.00 91.12 170 MET A C 1
ATOM 1378 O O . MET A 1 170 ? -4.313 1.921 -9.375 1.00 91.12 170 MET A O 1
ATOM 1382 N N . MET A 1 171 ? -4.891 2.987 -7.490 1.00 93.06 171 MET A N 1
ATOM 1383 C CA . MET A 1 171 ? -6.225 3.352 -7.977 1.00 93.06 171 MET A CA 1
ATOM 1384 C C . MET A 1 171 ? -6.158 4.223 -9.235 1.00 93.06 171 MET A C 1
ATOM 1386 O O . MET A 1 171 ? -6.974 4.046 -10.139 1.00 93.06 171 MET A O 1
ATOM 1390 N N . ARG A 1 172 ? -5.193 5.148 -9.294 1.00 86.56 172 ARG A N 1
ATOM 1391 C CA . ARG A 1 172 ? -5.021 6.084 -10.410 1.00 86.56 172 ARG A CA 1
ATOM 1392 C C . ARG A 1 172 ? -4.415 5.429 -11.652 1.00 86.56 172 ARG A C 1
ATOM 1394 O O . ARG A 1 172 ? -4.901 5.652 -12.753 1.00 86.56 172 ARG A O 1
ATOM 1401 N N . GLU A 1 173 ? -3.354 4.652 -11.471 1.00 81.69 173 GLU A N 1
ATOM 1402 C CA . GLU A 1 173 ? -2.522 4.119 -12.554 1.00 81.69 173 GLU A CA 1
ATOM 1403 C C . GLU A 1 173 ? -2.971 2.723 -13.011 1.00 81.69 173 GLU A C 1
ATOM 1405 O O . GLU A 1 173 ? -2.870 2.385 -14.191 1.00 81.69 173 GLU A O 1
ATOM 1410 N N . LEU A 1 174 ? -3.450 1.894 -12.077 1.00 83.56 174 LEU A N 1
ATOM 1411 C CA . LEU A 1 174 ? -3.765 0.474 -12.294 1.00 83.56 174 LEU A CA 1
ATOM 1412 C C . LEU A 1 174 ? -5.260 0.155 -12.140 1.00 83.56 174 LEU A C 1
ATOM 1414 O O . LEU A 1 174 ? -5.700 -0.923 -12.540 1.00 83.56 174 LEU A O 1
ATOM 1418 N N . GLY A 1 175 ? -6.037 1.095 -11.602 1.00 88.69 175 GLY A N 1
ATOM 1419 C CA . GLY A 1 175 ? -7.481 1.001 -11.428 1.00 88.69 175 GLY A CA 1
ATOM 1420 C C . GLY A 1 175 ? -7.914 0.464 -10.061 1.00 88.69 175 GLY A C 1
ATOM 1421 O O . GLY A 1 175 ? -7.193 -0.257 -9.370 1.00 88.69 175 GLY A O 1
ATOM 1422 N N . ILE A 1 176 ? -9.152 0.797 -9.687 1.00 95.50 176 ILE A N 1
ATOM 1423 C CA . ILE A 1 176 ? -9.767 0.434 -8.398 1.00 95.50 176 ILE A CA 1
ATOM 1424 C C . ILE A 1 176 ? -9.790 -1.083 -8.177 1.00 95.50 176 ILE A C 1
ATOM 1426 O O . ILE A 1 176 ? -9.434 -1.543 -7.097 1.00 95.50 176 ILE A O 1
ATOM 1430 N N . SER A 1 177 ? -10.150 -1.865 -9.201 1.00 95.38 177 SER A N 1
ATOM 1431 C CA . SER A 1 177 ? -10.203 -3.330 -9.086 1.00 95.38 177 SER A CA 1
ATOM 1432 C C . SER A 1 177 ? -8.844 -3.925 -8.724 1.00 95.38 177 SER A C 1
ATOM 1434 O O . SER A 1 177 ? -8.786 -4.843 -7.912 1.00 95.38 177 SER A O 1
ATOM 1436 N N . TYR A 1 178 ? -7.757 -3.392 -9.292 1.00 94.00 178 TYR A N 1
ATOM 1437 C CA . TYR A 1 178 ? -6.412 -3.839 -8.954 1.00 94.00 178 TYR A CA 1
ATOM 1438 C C . TYR A 1 178 ? -6.073 -3.497 -7.501 1.00 94.00 178 TYR A C 1
ATOM 1440 O O . TYR A 1 178 ? -5.599 -4.361 -6.769 1.00 94.00 178 TYR A O 1
ATOM 1448 N N . ALA A 1 179 ? -6.358 -2.264 -7.068 1.00 97.06 179 ALA A N 1
ATOM 1449 C CA . ALA A 1 179 ? -6.110 -1.829 -5.696 1.00 97.06 179 ALA A CA 1
ATOM 1450 C C . ALA A 1 179 ? -6.879 -2.676 -4.661 1.00 97.06 179 ALA A C 1
ATOM 1452 O O . ALA A 1 179 ? -6.291 -3.072 -3.656 1.00 97.06 179 ALA A O 1
ATOM 1453 N N . CYS A 1 180 ? -8.150 -3.017 -4.922 1.00 97.31 180 CYS A N 1
ATOM 1454 C CA . CYS A 1 180 ? -8.928 -3.918 -4.061 1.00 97.31 180 CYS A CA 1
ATOM 1455 C C . CYS A 1 180 ? -8.272 -5.298 -3.946 1.00 97.31 180 CYS A C 1
ATOM 1457 O O . CYS A 1 180 ? -7.926 -5.722 -2.845 1.00 97.31 180 CYS A O 1
ATOM 1459 N N . SER A 1 181 ? -8.038 -5.977 -5.075 1.00 96.88 181 SER A N 1
ATOM 1460 C CA . SER A 1 181 ? -7.456 -7.325 -5.065 1.00 96.88 181 SER A CA 1
ATOM 1461 C C . SER A 1 181 ? -6.047 -7.349 -4.466 1.00 96.88 181 SER A C 1
ATOM 1463 O O . SER A 1 181 ? -5.669 -8.315 -3.804 1.00 96.88 181 SER A O 1
ATOM 1465 N N . PHE A 1 182 ? -5.269 -6.282 -4.666 1.00 97.19 182 PHE A N 1
ATOM 1466 C CA . PHE A 1 182 ? -3.954 -6.116 -4.054 1.00 97.19 182 PHE A CA 1
ATOM 1467 C C . PHE A 1 182 ? -4.040 -6.071 -2.523 1.00 97.19 182 PHE A C 1
ATOM 1469 O O . PHE A 1 182 ? -3.294 -6.773 -1.835 1.00 97.19 182 PHE A O 1
ATOM 1476 N N . LEU A 1 183 ? -4.959 -5.267 -1.984 1.00 98.25 183 LEU A N 1
ATOM 1477 C CA . LEU A 1 183 ? -5.164 -5.147 -0.545 1.00 98.25 183 LEU A CA 1
ATOM 1478 C C . LEU A 1 183 ? -5.675 -6.453 0.069 1.00 98.25 183 LEU A C 1
ATOM 1480 O O . LEU A 1 183 ? -5.093 -6.921 1.045 1.00 98.25 183 LEU A O 1
ATOM 1484 N N . GLU A 1 184 ? -6.682 -7.089 -0.532 1.00 97.19 184 GLU A N 1
ATOM 1485 C CA . GLU A 1 184 ? -7.209 -8.387 -0.081 1.00 97.19 184 GLU A CA 1
ATOM 1486 C C . GLU A 1 184 ? -6.116 -9.460 -0.033 1.00 97.19 184 GLU A C 1
ATOM 1488 O O . GLU A 1 184 ? -5.964 -10.174 0.964 1.00 97.19 184 GLU A O 1
ATOM 1493 N N . ARG A 1 185 ? -5.299 -9.542 -1.092 1.00 96.88 185 ARG A N 1
ATOM 1494 C CA . ARG A 1 185 ? -4.158 -10.459 -1.154 1.00 96.88 185 ARG A CA 1
ATOM 1495 C C . ARG A 1 185 ? -3.136 -10.151 -0.064 1.00 96.88 185 ARG A C 1
ATOM 1497 O O . ARG A 1 185 ? -2.672 -11.083 0.588 1.00 96.88 185 ARG A O 1
ATOM 1504 N N . THR A 1 186 ? -2.823 -8.876 0.166 1.00 97.44 186 THR A N 1
ATOM 1505 C CA . THR A 1 186 ? -1.877 -8.442 1.207 1.00 97.44 186 THR A CA 1
ATOM 1506 C C . THR A 1 186 ? -2.365 -8.838 2.603 1.00 97.44 186 THR A C 1
ATOM 1508 O O . THR A 1 186 ? -1.611 -9.449 3.360 1.00 97.44 186 THR A O 1
ATOM 1511 N N . VAL A 1 187 ? -3.633 -8.556 2.933 1.00 97.19 187 VAL A N 1
ATOM 1512 C CA . VAL A 1 187 ? -4.238 -8.924 4.227 1.00 97.19 187 VAL A CA 1
ATOM 1513 C C . VAL A 1 187 ? -4.168 -10.434 4.445 1.00 97.19 187 VAL A C 1
ATOM 1515 O O . VAL A 1 187 ? -3.728 -10.880 5.505 1.00 97.19 187 VAL A O 1
ATOM 1518 N N . ARG A 1 188 ? -4.536 -11.225 3.430 1.00 97.06 188 ARG A N 1
ATOM 1519 C CA . ARG A 1 188 ? -4.520 -12.690 3.510 1.00 97.06 188 ARG A CA 1
ATOM 1520 C C . ARG A 1 188 ? -3.106 -13.257 3.637 1.00 97.06 188 ARG A C 1
ATOM 1522 O O . ARG A 1 188 ? -2.883 -14.136 4.464 1.00 97.06 188 ARG A O 1
ATOM 1529 N N . MET A 1 189 ? -2.167 -12.778 2.823 1.00 95.38 189 MET A N 1
ATOM 1530 C CA . MET A 1 189 ? -0.791 -13.286 2.776 1.00 95.38 189 MET A CA 1
ATOM 1531 C C . MET A 1 189 ? -0.069 -13.087 4.110 1.00 95.38 189 MET A C 1
ATOM 1533 O O . MET A 1 189 ? 0.590 -14.001 4.599 1.00 95.38 189 MET A O 1
ATOM 1537 N N . TYR A 1 190 ? -0.224 -11.908 4.715 1.00 95.88 190 TYR A N 1
ATOM 1538 C CA . TYR A 1 190 ? 0.458 -11.554 5.962 1.00 95.88 190 TYR A CA 1
ATOM 1539 C C . TYR A 1 190 ? -0.398 -11.759 7.213 1.00 95.88 190 TYR A C 1
ATOM 1541 O O . TYR A 1 190 ? 0.028 -11.366 8.298 1.00 95.88 190 TYR A O 1
ATOM 1549 N N . GLN A 1 191 ? -1.575 -12.382 7.063 1.00 95.69 191 GLN A N 1
ATOM 1550 C CA . GLN A 1 191 ? -2.515 -12.685 8.148 1.00 95.69 191 GLN A CA 1
ATOM 1551 C C . GLN A 1 191 ? -2.759 -11.463 9.044 1.00 95.69 191 GLN A C 1
ATOM 1553 O O . GLN A 1 191 ? -2.675 -11.534 10.271 1.00 95.69 191 GLN A O 1
ATOM 1558 N N . LEU A 1 192 ? -2.988 -10.308 8.414 1.00 96.31 192 LEU A N 1
ATOM 1559 C CA . LEU A 1 192 ? -3.197 -9.061 9.141 1.00 96.31 192 LEU A CA 1
ATOM 1560 C C . LEU A 1 192 ? -4.519 -9.137 9.897 1.00 96.31 192 LEU A C 1
ATOM 1562 O O . LEU A 1 192 ? -5.513 -9.637 9.365 1.00 96.31 192 LEU A O 1
ATOM 1566 N N . SER A 1 193 ? -4.524 -8.652 11.139 1.00 96.12 193 SER A N 1
ATOM 1567 C CA . SER A 1 193 ? -5.737 -8.693 11.942 1.00 96.12 193 SER A CA 1
ATOM 1568 C C . SER A 1 193 ? -6.802 -7.797 11.311 1.00 96.12 193 SER A C 1
ATOM 1570 O O . SER A 1 193 ? -6.516 -6.709 10.807 1.00 96.12 193 SER A O 1
ATOM 1572 N N . GLU A 1 194 ? -8.050 -8.260 11.335 1.00 96.25 194 GLU A N 1
ATOM 1573 C CA . GLU A 1 194 ? -9.174 -7.483 10.809 1.00 96.25 194 GLU A CA 1
ATOM 1574 C C . GLU A 1 194 ? -9.307 -6.139 11.542 1.00 96.25 194 GLU A C 1
ATOM 1576 O O . GLU A 1 194 ? -9.642 -5.128 10.934 1.00 96.25 194 GLU A O 1
ATOM 1581 N N . GLU A 1 195 ? -8.953 -6.115 12.828 1.00 96.56 195 GLU A N 1
ATOM 1582 C CA . GLU A 1 195 ? -8.927 -4.911 13.649 1.00 96.56 195 GLU A CA 1
ATOM 1583 C C . GLU A 1 195 ? -7.903 -3.876 13.151 1.00 96.56 195 GLU A C 1
ATOM 1585 O O . GLU A 1 195 ? -8.271 -2.716 12.954 1.00 96.56 195 GLU A O 1
ATOM 1590 N N . ASP A 1 196 ? -6.655 -4.275 12.882 1.00 96.69 196 ASP A N 1
ATOM 1591 C CA . ASP A 1 196 ? -5.627 -3.357 12.360 1.00 96.69 196 ASP A CA 1
ATOM 1592 C C . ASP A 1 196 ? -6.032 -2.801 10.987 1.00 96.69 196 ASP A C 1
ATOM 1594 O O . ASP A 1 196 ? -5.812 -1.627 10.675 1.00 96.69 196 ASP A O 1
ATOM 1598 N N . VAL A 1 197 ? -6.662 -3.638 10.157 1.00 98.06 197 VAL A N 1
ATOM 1599 C CA . VAL A 1 197 ? -7.163 -3.244 8.834 1.00 98.06 197 VAL A CA 1
ATOM 1600 C C . VAL A 1 197 ? -8.315 -2.243 8.962 1.00 98.06 197 VAL A C 1
ATOM 1602 O O . VAL A 1 197 ? -8.284 -1.201 8.299 1.00 98.06 197 VAL A O 1
ATOM 1605 N N . MET A 1 198 ? -9.286 -2.500 9.847 1.00 98.06 198 MET A N 1
ATOM 1606 C CA . MET A 1 198 ? -10.383 -1.572 10.153 1.00 98.06 198 MET A CA 1
ATOM 1607 C C . MET A 1 198 ? -9.848 -0.218 10.615 1.00 98.06 198 MET A C 1
ATOM 1609 O O . MET A 1 198 ? -10.258 0.823 10.094 1.00 98.06 198 MET A O 1
ATOM 1613 N N . GLN A 1 199 ? -8.900 -0.221 11.555 1.00 97.56 199 GLN A N 1
ATOM 1614 C CA . GLN A 1 199 ? -8.271 0.993 12.069 1.00 97.56 199 GLN A CA 1
ATOM 1615 C C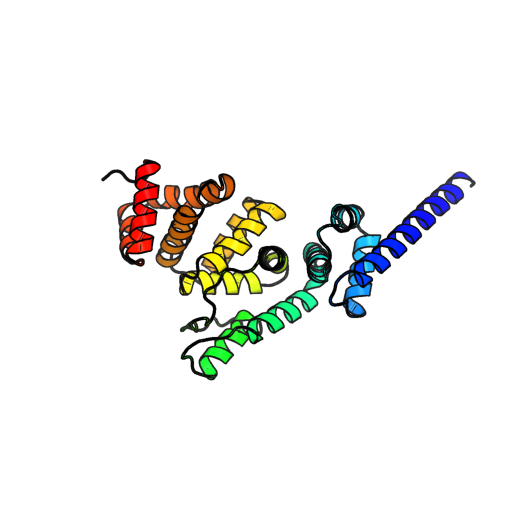 . GLN A 1 199 ? -7.540 1.762 10.963 1.00 97.56 199 GLN A C 1
ATOM 1617 O O . GLN A 1 199 ? -7.754 2.969 10.810 1.00 97.56 199 GLN A O 1
ATOM 1622 N N . MET A 1 200 ? -6.726 1.075 10.155 1.00 97.50 200 MET A N 1
ATOM 1623 C CA . MET A 1 200 ? -5.961 1.696 9.076 1.00 97.50 200 MET A CA 1
ATOM 1624 C C . MET A 1 200 ? -6.873 2.319 8.015 1.00 97.50 200 MET A C 1
ATOM 1626 O O . MET A 1 200 ? -6.713 3.489 7.668 1.00 97.50 200 MET A O 1
ATOM 1630 N N . TYR A 1 201 ? -7.854 1.574 7.502 1.00 97.88 201 TYR A N 1
ATOM 1631 C CA . TYR A 1 201 ? -8.700 2.059 6.405 1.00 97.88 201 TYR A CA 1
ATOM 1632 C C . TYR A 1 201 ? -9.601 3.201 6.868 1.00 97.88 201 TYR A C 1
ATOM 1634 O O . TYR A 1 201 ? -9.802 4.168 6.132 1.00 97.88 201 TYR A O 1
ATOM 1642 N N . SER A 1 202 ? -10.063 3.149 8.118 1.00 97.25 202 SER A N 1
ATOM 1643 C CA . SER A 1 202 ? -10.830 4.231 8.736 1.00 97.25 202 SER A CA 1
ATOM 1644 C C . SER A 1 202 ? -9.990 5.488 8.937 1.00 97.25 202 SER A C 1
ATOM 1646 O O . SER A 1 202 ? -10.465 6.593 8.664 1.00 97.25 202 SER A O 1
ATOM 1648 N N . ALA A 1 203 ? -8.726 5.342 9.350 1.00 96.25 203 ALA A N 1
ATOM 1649 C CA . ALA A 1 203 ? -7.796 6.461 9.440 1.00 96.25 203 ALA A CA 1
ATOM 1650 C C . ALA A 1 203 ? -7.565 7.099 8.062 1.00 96.25 203 ALA A C 1
ATOM 1652 O O . ALA A 1 203 ? -7.679 8.320 7.939 1.00 96.25 203 ALA A O 1
ATOM 1653 N N . ILE A 1 204 ? -7.324 6.293 7.019 1.00 95.94 204 ILE A N 1
ATOM 1654 C CA . ILE A 1 204 ? -7.150 6.789 5.645 1.00 95.94 204 ILE A CA 1
ATOM 1655 C C . ILE A 1 204 ? -8.406 7.525 5.175 1.00 95.94 204 ILE A C 1
ATOM 1657 O O . ILE A 1 204 ? -8.317 8.664 4.712 1.00 95.94 204 ILE A O 1
ATOM 1661 N N . TYR A 1 205 ? -9.582 6.922 5.339 1.00 95.62 205 TYR A N 1
ATOM 1662 C CA . TYR A 1 205 ? -10.862 7.538 4.997 1.00 95.62 205 TYR A CA 1
ATOM 1663 C C . TYR A 1 205 ? -11.052 8.897 5.685 1.00 95.62 205 TYR A C 1
ATOM 1665 O O . TYR A 1 205 ? -11.401 9.883 5.032 1.00 95.62 205 TYR A O 1
ATOM 1673 N N . ALA A 1 206 ? -10.735 8.985 6.979 1.00 93.88 206 ALA A N 1
ATOM 1674 C CA . ALA A 1 206 ? -10.861 10.222 7.741 1.00 93.88 206 ALA A CA 1
ATOM 1675 C C . ALA A 1 206 ? -9.905 11.333 7.264 1.00 93.88 206 ALA A C 1
ATOM 1677 O O . ALA A 1 206 ? -10.272 12.510 7.314 1.00 93.88 206 ALA A O 1
ATOM 1678 N N . ILE A 1 207 ? -8.707 10.988 6.770 1.00 91.38 207 ILE A N 1
ATOM 1679 C CA . ILE A 1 207 ? -7.718 11.965 6.270 1.00 91.38 207 ILE A CA 1
ATOM 1680 C C . ILE A 1 207 ? -7.789 12.223 4.757 1.00 91.38 207 ILE A C 1
ATOM 1682 O O . ILE A 1 207 ? -7.130 13.139 4.263 1.00 91.38 207 ILE A O 1
ATOM 1686 N N . SER A 1 208 ? -8.590 11.458 4.009 1.00 83.81 208 SER A N 1
ATOM 1687 C CA . SER A 1 208 ? -8.714 11.580 2.544 1.00 83.81 208 SER A CA 1
ATOM 1688 C C . SER A 1 208 ? -9.308 12.926 2.095 1.00 83.81 208 SER A C 1
ATOM 1690 O O . SER A 1 208 ? -9.217 13.304 0.924 1.00 83.81 208 SER A O 1
ATOM 1692 N N . GLY A 1 209 ? -9.880 13.702 3.024 1.00 78.06 209 GLY A N 1
ATOM 1693 C CA . GLY A 1 209 ? -10.361 15.059 2.772 1.00 78.06 209 GLY A CA 1
ATOM 1694 C C . GLY A 1 209 ? -11.427 15.096 1.672 1.00 78.06 209 GLY A C 1
ATOM 1695 O O . GLY A 1 209 ? -12.487 14.483 1.811 1.00 78.06 209 GLY A O 1
ATOM 1696 N N . ASN A 1 210 ? -11.128 15.816 0.584 1.00 73.00 210 ASN A N 1
ATOM 1697 C CA . ASN A 1 210 ? -12.021 16.015 -0.566 1.00 73.00 210 ASN A CA 1
ATOM 1698 C C . ASN A 1 210 ? -11.692 15.109 -1.769 1.00 73.00 210 ASN A C 1
ATOM 1700 O O . ASN A 1 210 ? -12.283 15.276 -2.837 1.00 73.00 210 ASN A O 1
ATOM 1704 N N . ALA A 1 211 ? -10.755 14.164 -1.640 1.00 84.75 211 ALA A N 1
ATOM 1705 C CA . ALA A 1 211 ? -10.412 13.243 -2.721 1.00 84.75 211 ALA A CA 1
ATOM 1706 C C . ALA A 1 211 ? -11.541 12.216 -2.925 1.00 84.75 211 ALA A C 1
ATOM 1708 O O . ALA A 1 211 ? -11.527 11.148 -2.320 1.00 84.75 211 ALA A O 1
ATOM 1709 N N . LYS A 1 212 ? -12.532 12.554 -3.765 1.00 87.69 212 LYS A N 1
ATOM 1710 C CA . LYS A 1 212 ? -13.779 11.784 -3.930 1.00 87.69 212 LYS A CA 1
ATOM 1711 C C . LYS A 1 212 ? -13.533 10.290 -4.166 1.00 87.69 212 LYS A C 1
ATOM 1713 O O . LYS A 1 212 ? -14.083 9.483 -3.430 1.00 87.69 212 LYS A O 1
ATOM 1718 N N . THR A 1 213 ? -12.674 9.938 -5.123 1.00 91.12 213 THR A N 1
ATOM 1719 C CA . THR A 1 213 ? -12.388 8.538 -5.478 1.00 91.12 213 THR A CA 1
ATOM 1720 C C . THR A 1 213 ? -11.741 7.757 -4.334 1.00 91.12 213 THR A C 1
ATOM 1722 O O . THR A 1 213 ? -12.183 6.660 -4.021 1.00 91.12 213 THR A O 1
ATOM 1725 N N . GLU A 1 214 ? -10.724 8.327 -3.680 1.00 93.38 214 GLU A N 1
ATOM 1726 C CA . GLU A 1 214 ? -10.043 7.697 -2.537 1.00 93.38 214 GLU A CA 1
ATOM 1727 C C . GLU A 1 214 ? -11.016 7.503 -1.371 1.00 93.38 214 GLU A C 1
ATOM 1729 O O . GLU A 1 214 ? -11.100 6.438 -0.767 1.00 93.38 214 GLU A O 1
ATOM 1734 N N . LYS A 1 215 ? -11.814 8.531 -1.095 1.00 92.81 215 LYS A N 1
ATOM 1735 C CA . LYS A 1 215 ? -12.799 8.505 -0.027 1.00 92.81 215 LYS A CA 1
ATOM 1736 C C . LYS A 1 215 ? -13.887 7.458 -0.269 1.00 92.81 215 LYS A C 1
ATOM 1738 O O . LYS A 1 215 ? -14.225 6.726 0.653 1.00 92.81 215 LYS A O 1
ATOM 1743 N N . GLU A 1 216 ? -14.420 7.379 -1.485 1.00 94.12 216 GLU A N 1
ATOM 1744 C CA . GLU A 1 216 ? -15.427 6.388 -1.880 1.00 94.12 216 GLU A CA 1
ATOM 1745 C C . GLU A 1 216 ? -14.873 4.961 -1.809 1.00 94.12 216 GLU A C 1
ATOM 1747 O O . GLU A 1 216 ? -15.535 4.074 -1.276 1.00 94.12 216 GLU A O 1
ATOM 1752 N N . PHE A 1 217 ? -13.623 4.766 -2.238 1.00 96.38 217 PHE A N 1
ATOM 1753 C CA . PHE A 1 217 ? -12.925 3.488 -2.140 1.00 96.38 217 PHE A CA 1
ATOM 1754 C C . PHE A 1 217 ? -12.900 2.951 -0.704 1.00 96.38 217 PHE A C 1
ATOM 1756 O O . PHE A 1 217 ? -13.392 1.853 -0.453 1.00 96.38 217 PHE A O 1
ATOM 1763 N N . TYR A 1 218 ? -12.394 3.733 0.257 1.00 96.94 218 TYR A N 1
ATOM 1764 C CA . TYR A 1 218 ? -12.327 3.291 1.655 1.00 96.94 218 TYR A CA 1
ATOM 1765 C C . TYR A 1 218 ? -13.698 3.255 2.342 1.00 96.94 218 TYR A C 1
ATOM 1767 O O . TYR A 1 218 ? -13.924 2.410 3.210 1.00 96.94 218 TYR A O 1
ATOM 1775 N N . ARG A 1 219 ? -14.639 4.119 1.933 1.00 95.31 219 ARG A N 1
ATOM 1776 C CA . ARG A 1 219 ? -16.015 4.114 2.450 1.00 95.31 219 ARG A CA 1
ATOM 1777 C C . ARG A 1 219 ? -16.702 2.768 2.227 1.00 95.31 219 ARG A C 1
ATOM 1779 O O . ARG A 1 219 ? -17.425 2.330 3.112 1.00 95.31 219 ARG A O 1
ATOM 1786 N N . ASN A 1 220 ? -16.468 2.109 1.092 1.00 95.50 220 ASN A N 1
ATOM 1787 C CA . ASN A 1 220 ? -17.100 0.823 0.786 1.00 95.50 220 ASN A CA 1
ATOM 1788 C C . ASN A 1 220 ? -16.731 -0.268 1.805 1.00 95.50 220 ASN A C 1
ATOM 1790 O O . ASN A 1 220 ? -17.614 -0.992 2.257 1.00 95.50 220 ASN A O 1
ATOM 1794 N N . PHE A 1 221 ? -15.466 -0.333 2.232 1.00 96.88 221 PHE A N 1
ATOM 1795 C CA . PHE A 1 221 ? -15.034 -1.258 3.289 1.00 96.88 221 PHE A CA 1
ATOM 1796 C C . PHE A 1 221 ? -15.693 -0.927 4.633 1.00 96.88 221 PHE A C 1
ATOM 1798 O O . PHE A 1 221 ? -16.205 -1.810 5.314 1.00 96.88 221 PHE A O 1
ATOM 1805 N N . ILE A 1 222 ? -15.735 0.360 4.987 1.00 97.06 222 ILE A N 1
ATOM 1806 C CA . ILE A 1 222 ? -16.326 0.830 6.247 1.00 97.06 222 ILE A CA 1
ATOM 1807 C C . ILE A 1 222 ? -17.824 0.529 6.310 1.00 97.06 222 ILE A C 1
ATOM 1809 O O . ILE A 1 222 ? -18.304 0.059 7.338 1.00 97.06 222 ILE A O 1
ATOM 1813 N N . CYS A 1 223 ? -18.564 0.776 5.226 1.00 96.06 223 CYS A N 1
ATOM 1814 C CA . CYS A 1 223 ? -19.981 0.427 5.147 1.00 96.06 223 CYS A CA 1
ATOM 1815 C C . CYS A 1 223 ? -20.190 -1.080 5.319 1.00 96.06 223 CYS A C 1
ATOM 1817 O O . CYS A 1 223 ? -21.022 -1.466 6.131 1.00 96.06 223 CYS A O 1
ATOM 1819 N N . ALA A 1 224 ? -19.389 -1.913 4.647 1.00 96.19 224 ALA A N 1
ATOM 1820 C CA . ALA A 1 224 ? -19.481 -3.364 4.790 1.00 96.19 224 ALA A CA 1
ATOM 1821 C C . ALA A 1 224 ? -19.257 -3.822 6.244 1.00 96.19 224 ALA A C 1
ATOM 1823 O O . ALA A 1 224 ? -20.028 -4.628 6.758 1.00 96.19 224 ALA A O 1
ATOM 1824 N N . TRP A 1 225 ? -18.261 -3.268 6.947 1.00 97.38 225 TRP A N 1
ATOM 1825 C CA . TRP A 1 225 ? -18.026 -3.598 8.359 1.00 97.38 225 TRP A CA 1
ATOM 1826 C C . TRP A 1 225 ? -19.144 -3.117 9.284 1.00 97.38 225 TRP A C 1
ATOM 1828 O O . TRP A 1 225 ? -19.545 -3.847 10.186 1.00 97.38 225 TRP A O 1
ATOM 1838 N N . LEU A 1 226 ? -19.668 -1.910 9.056 1.00 95.94 226 LEU A N 1
ATOM 1839 C CA . LEU A 1 226 ? -20.791 -1.373 9.826 1.00 95.94 226 LEU A CA 1
ATOM 1840 C C . LEU A 1 226 ? -22.076 -2.189 9.633 1.00 95.94 226 LEU A C 1
ATOM 1842 O O . LEU A 1 226 ? -22.845 -2.329 10.581 1.00 95.94 226 LEU A O 1
ATOM 1846 N N . GLU A 1 227 ? -22.312 -2.706 8.427 1.00 95.62 227 GLU A N 1
ATOM 1847 C CA . GLU A 1 227 ? -23.459 -3.563 8.109 1.00 95.62 227 GLU A CA 1
ATOM 1848 C C . GLU A 1 227 ? -23.305 -4.973 8.690 1.00 95.62 227 GLU A C 1
ATOM 1850 O O . GLU A 1 227 ? -24.288 -5.557 9.143 1.00 95.62 227 GLU A O 1
ATOM 1855 N N . GLN A 1 228 ? -22.084 -5.513 8.697 1.00 96.19 228 GLN A N 1
ATOM 1856 C CA . GLN A 1 228 ? -21.802 -6.861 9.182 1.00 96.19 228 GLN A CA 1
ATOM 1857 C C . GLN A 1 228 ? -21.794 -6.955 10.714 1.00 96.19 228 GLN A C 1
ATOM 1859 O O . GLN A 1 228 ? -22.428 -7.846 11.274 1.00 96.19 228 GLN A O 1
ATOM 1864 N N . ASP A 1 229 ? -21.044 -6.079 11.388 1.00 95.81 229 ASP A N 1
ATOM 1865 C CA . ASP A 1 229 ? -20.898 -6.067 12.846 1.00 95.81 229 ASP A CA 1
ATOM 1866 C C . ASP A 1 229 ? -20.458 -4.674 13.324 1.00 95.81 229 ASP A C 1
ATOM 1868 O O . ASP A 1 229 ? -19.272 -4.362 13.502 1.00 95.81 229 ASP A O 1
ATOM 1872 N N . LYS A 1 230 ? -21.457 -3.808 13.520 1.00 94.94 230 LYS A N 1
ATOM 1873 C CA . LYS A 1 230 ? -21.261 -2.424 13.954 1.00 94.94 230 LYS A CA 1
ATOM 1874 C C . LYS A 1 230 ? -20.490 -2.332 15.268 1.00 94.94 230 LYS A C 1
ATOM 1876 O O . LYS A 1 230 ? -19.592 -1.499 15.376 1.00 94.94 230 LYS A O 1
ATOM 1881 N N . ASP A 1 231 ? -20.829 -3.148 16.260 1.00 95.69 231 ASP A N 1
ATOM 1882 C CA . ASP A 1 231 ? -20.245 -3.039 17.598 1.00 95.69 231 ASP A CA 1
ATOM 1883 C C . ASP A 1 231 ? -18.772 -3.442 17.587 1.00 95.69 231 ASP A C 1
ATOM 1885 O O . ASP A 1 231 ? -17.935 -2.740 18.163 1.00 95.69 231 ASP A O 1
ATOM 1889 N N . ARG A 1 232 ? -18.423 -4.501 16.847 1.00 96.69 232 ARG A N 1
ATOM 1890 C CA . ARG A 1 232 ? -17.028 -4.896 16.638 1.00 96.69 232 ARG A CA 1
ATOM 1891 C C . ARG A 1 232 ? -16.227 -3.818 15.920 1.00 96.69 232 ARG A C 1
ATOM 1893 O O . ARG A 1 232 ? -15.113 -3.513 16.349 1.00 96.69 232 ARG A O 1
ATOM 1900 N N . TYR A 1 233 ? -16.783 -3.215 14.868 1.00 97.31 233 TYR A N 1
ATOM 1901 C CA . TYR A 1 233 ? -16.125 -2.111 14.168 1.00 97.31 233 TYR A CA 1
ATOM 1902 C C . TYR A 1 233 ? -15.882 -0.919 15.106 1.00 97.31 233 TYR A C 1
ATOM 1904 O O . TYR A 1 233 ? -14.767 -0.405 15.186 1.00 97.31 233 TYR A O 1
ATOM 1912 N N . LEU A 1 234 ? -16.893 -0.495 15.870 1.00 95.75 234 LEU A N 1
ATOM 1913 C CA . LEU A 1 234 ? -16.752 0.619 16.812 1.00 95.75 234 LEU A CA 1
ATOM 1914 C C . LEU A 1 234 ? -15.719 0.309 17.905 1.00 95.75 234 LEU A C 1
ATOM 1916 O O . LEU A 1 234 ? -14.885 1.163 18.212 1.00 95.75 234 LEU A O 1
ATOM 1920 N N . ALA A 1 235 ? -15.714 -0.918 18.433 1.00 96.38 235 ALA A N 1
ATOM 1921 C CA . ALA A 1 235 ? -14.725 -1.369 19.406 1.00 96.38 235 ALA A CA 1
ATOM 1922 C C . ALA A 1 235 ? -13.293 -1.355 18.843 1.00 96.38 235 ALA A C 1
ATOM 1924 O O . ALA A 1 235 ? -12.365 -0.990 19.563 1.00 96.38 235 ALA A O 1
ATOM 1925 N N . ALA A 1 236 ? -13.102 -1.694 17.563 1.00 96.50 236 ALA A N 1
ATOM 1926 C CA . ALA A 1 236 ? -11.807 -1.582 16.891 1.00 96.50 236 ALA A CA 1
ATOM 1927 C C . ALA A 1 236 ? -11.330 -0.121 16.811 1.00 96.50 236 ALA A C 1
ATOM 1929 O O . ALA A 1 236 ? -10.171 0.169 17.113 1.00 96.50 236 ALA A O 1
ATOM 1930 N N . ILE A 1 237 ? -12.219 0.816 16.459 1.00 96.62 237 ILE A N 1
ATOM 1931 C CA . ILE A 1 237 ? -11.887 2.250 16.379 1.00 96.62 237 ILE A CA 1
ATOM 1932 C C . ILE A 1 237 ? -11.593 2.850 17.759 1.00 96.62 237 ILE A C 1
ATOM 1934 O O . ILE A 1 237 ? -10.783 3.769 17.867 1.00 96.62 237 ILE A O 1
ATOM 1938 N N . GLU A 1 238 ? -12.183 2.328 18.833 1.00 94.38 238 GLU A N 1
ATOM 1939 C CA . GLU A 1 238 ? -11.903 2.795 20.195 1.00 94.38 238 GLU A CA 1
ATOM 1940 C C . GLU A 1 238 ? -10.454 2.556 20.653 1.00 94.38 238 GLU A C 1
ATOM 1942 O O . GLU A 1 238 ? -9.971 3.285 21.524 1.00 94.38 238 GLU A O 1
ATOM 1947 N N . LYS A 1 239 ? -9.733 1.598 20.050 1.00 92.94 239 LYS A N 1
ATOM 1948 C CA . LYS A 1 239 ? -8.344 1.272 20.425 1.00 92.94 239 LYS A CA 1
ATOM 1949 C C . LYS A 1 239 ? -7.281 2.127 19.725 1.00 92.94 239 LYS A C 1
ATOM 1951 O O . LYS A 1 239 ? -6.116 2.077 20.115 1.00 92.94 239 LYS A O 1
ATOM 1956 N N . ILE A 1 240 ? -7.655 2.936 18.730 1.00 92.31 240 ILE A N 1
ATOM 1957 C CA . ILE A 1 240 ? -6.715 3.845 18.054 1.00 92.31 240 ILE A CA 1
ATOM 1958 C C . ILE A 1 240 ? -6.409 5.083 18.918 1.00 92.31 240 ILE A C 1
ATOM 1960 O O . ILE A 1 240 ? -7.096 5.389 19.895 1.00 92.31 240 ILE A O 1
ATOM 1964 N N . SER A 1 241 ? -5.379 5.851 18.545 1.00 91.31 241 SER A N 1
ATOM 1965 C CA . SER A 1 241 ? -5.016 7.087 19.245 1.00 91.31 241 SER A CA 1
ATOM 1966 C C . SER A 1 241 ? -6.197 8.061 19.364 1.00 91.31 241 SER A C 1
ATOM 1968 O O . SER A 1 241 ? -6.989 8.241 18.435 1.00 91.31 241 SER A O 1
ATOM 1970 N N . LYS A 1 242 ? -6.293 8.744 20.513 1.00 92.94 242 LYS A N 1
ATOM 1971 C CA . LYS A 1 242 ? -7.404 9.653 20.847 1.00 92.94 242 LYS A CA 1
ATOM 1972 C C . LYS A 1 242 ? -7.703 10.673 19.743 1.00 92.94 242 LYS A C 1
ATOM 1974 O O . LYS A 1 242 ? -8.871 10.953 19.477 1.00 92.94 242 LYS A O 1
ATOM 1979 N N . ASP A 1 243 ? -6.669 11.227 19.117 1.00 92.31 243 ASP A N 1
ATOM 1980 C CA . ASP A 1 243 ? -6.824 12.245 18.078 1.00 92.31 243 ASP A CA 1
ATOM 1981 C C . ASP A 1 243 ? -7.335 11.658 16.764 1.00 92.31 243 ASP A C 1
ATOM 1983 O O . ASP A 1 243 ? -8.212 12.250 16.131 1.00 92.31 243 ASP A O 1
ATOM 1987 N N . MET A 1 244 ? -6.845 10.479 16.370 1.00 93.94 244 MET A N 1
ATOM 1988 C CA . MET A 1 244 ? -7.339 9.808 15.171 1.00 93.94 244 MET A CA 1
ATOM 1989 C C . MET A 1 244 ? -8.770 9.306 15.371 1.00 93.94 244 MET A C 1
ATOM 1991 O O . MET A 1 244 ? -9.623 9.540 14.519 1.00 93.94 244 MET A O 1
ATOM 1995 N N . ARG A 1 245 ? -9.073 8.734 16.540 1.00 95.56 245 ARG A N 1
ATOM 1996 C CA . ARG A 1 245 ? -10.423 8.311 16.930 1.00 95.56 245 ARG A CA 1
ATOM 1997 C C . ARG A 1 245 ? -11.437 9.445 16.789 1.00 95.56 245 ARG A C 1
ATOM 1999 O O . ARG A 1 245 ? -12.477 9.284 16.155 1.00 95.56 245 ARG A O 1
ATOM 2006 N N . LYS A 1 246 ? -11.111 10.630 17.324 1.00 95.06 246 LYS A N 1
ATOM 2007 C CA . LYS A 1 246 ? -11.953 11.831 17.195 1.00 95.06 246 LYS A CA 1
ATOM 2008 C C . LYS A 1 246 ? -12.196 12.212 15.734 1.00 95.06 246 LYS A C 1
ATOM 2010 O O . LYS A 1 246 ? -13.324 12.548 15.383 1.00 95.06 246 LYS A O 1
ATOM 2015 N N . LYS A 1 247 ? -11.158 12.166 14.889 1.00 94.88 247 LYS A N 1
ATOM 2016 C CA . LYS A 1 247 ? -11.281 12.465 13.452 1.00 94.88 247 LYS A CA 1
ATOM 2017 C C . LYS A 1 247 ? -12.193 11.461 12.749 1.00 94.88 247 LYS A C 1
ATOM 2019 O O . LYS A 1 247 ? -13.085 11.885 12.020 1.00 94.88 247 LYS A O 1
ATOM 2024 N N . ILE A 1 248 ? -12.011 10.165 13.005 1.00 95.38 248 ILE A N 1
ATOM 2025 C CA . ILE A 1 248 ? -12.833 9.099 12.419 1.00 95.38 248 ILE A CA 1
ATOM 2026 C C . ILE A 1 248 ? -14.303 9.300 12.797 1.00 95.38 248 ILE A C 1
ATOM 2028 O O . ILE A 1 248 ? -15.144 9.427 11.909 1.00 95.38 248 ILE A O 1
ATOM 2032 N N . PHE A 1 249 ? -14.622 9.438 14.087 1.00 95.19 249 PHE A N 1
ATOM 2033 C CA . PHE A 1 249 ? -16.010 9.630 14.520 1.00 95.19 249 PHE A CA 1
ATOM 2034 C C . PHE A 1 249 ? -16.647 10.915 13.986 1.00 95.19 249 PHE A C 1
ATOM 2036 O O . PHE A 1 249 ? -17.820 10.902 13.611 1.00 95.19 249 PHE A O 1
ATOM 2043 N N . ALA A 1 250 ? -15.889 12.011 13.890 1.00 93.56 250 ALA A N 1
ATOM 2044 C CA . ALA A 1 250 ? -16.387 13.245 13.288 1.00 93.56 250 ALA A CA 1
ATOM 2045 C C . ALA A 1 250 ? -16.792 13.040 11.817 1.00 93.56 250 ALA A C 1
ATOM 2047 O O . ALA A 1 250 ? -17.831 13.542 11.385 1.00 93.56 250 ALA A O 1
ATOM 2048 N N . VAL A 1 251 ? -16.000 12.279 11.055 1.00 92.81 251 VAL A N 1
ATOM 2049 C CA . VAL A 1 251 ? -16.290 11.968 9.649 1.00 92.81 251 VAL A CA 1
ATOM 2050 C C . VAL A 1 251 ? -17.480 11.014 9.526 1.00 92.81 251 VAL A C 1
ATOM 2052 O O . VAL A 1 251 ? -18.383 11.298 8.740 1.00 92.81 251 VAL A O 1
ATOM 2055 N N . LEU A 1 252 ? -17.543 9.954 10.341 1.00 92.50 252 LEU A N 1
ATOM 2056 C CA . LEU A 1 252 ? -18.669 9.011 10.341 1.00 92.50 252 LEU A CA 1
ATOM 2057 C C . LEU A 1 252 ? -20.000 9.699 10.669 1.00 92.50 252 LEU A C 1
ATOM 2059 O O . LEU A 1 252 ? -21.003 9.437 10.005 1.00 92.50 252 LEU A O 1
ATOM 2063 N N . LYS A 1 253 ? -20.007 10.618 11.645 1.00 92.50 253 LYS A N 1
ATOM 2064 C CA . LYS A 1 253 ? -21.194 11.409 11.999 1.00 92.50 253 LYS A CA 1
ATOM 2065 C C . LYS A 1 253 ? -21.610 12.345 10.867 1.00 92.50 253 LYS A C 1
ATOM 2067 O O . LYS A 1 253 ? -22.781 12.394 10.513 1.00 92.50 253 LYS A O 1
ATOM 2072 N N . ARG A 1 254 ? -20.654 13.068 10.273 1.00 90.75 254 ARG A N 1
ATOM 2073 C CA . ARG A 1 254 ? -20.912 13.982 9.146 1.00 90.75 254 ARG A CA 1
ATOM 2074 C C . ARG A 1 254 ? -21.508 13.259 7.935 1.00 90.75 254 ARG A C 1
ATOM 2076 O O . ARG A 1 254 ? -22.248 13.868 7.173 1.00 90.75 254 ARG A O 1
ATOM 2083 N N . GLU A 1 255 ? -21.168 11.989 7.746 1.00 89.00 255 GLU A N 1
ATOM 2084 C CA . GLU A 1 255 ? -21.605 11.181 6.600 1.00 89.00 255 GLU A CA 1
ATOM 2085 C C . GLU A 1 255 ? -22.757 10.230 6.924 1.00 89.00 255 GLU A C 1
ATOM 2087 O O . GLU A 1 255 ? -23.075 9.362 6.113 1.00 89.00 255 GLU A O 1
ATOM 2092 N N . ASN A 1 256 ? -23.407 10.420 8.079 1.00 88.44 256 ASN A N 1
ATOM 2093 C CA . ASN A 1 256 ? -24.547 9.628 8.546 1.00 88.44 256 ASN A CA 1
ATOM 2094 C C . ASN A 1 256 ? -24.267 8.113 8.600 1.00 88.44 256 ASN A C 1
ATOM 2096 O O . ASN A 1 256 ? -25.183 7.305 8.493 1.00 88.44 256 ASN A O 1
ATOM 2100 N N . LEU A 1 257 ? -23.001 7.727 8.775 1.00 86.31 257 LEU A N 1
ATOM 2101 C CA . LEU A 1 257 ? -22.574 6.334 8.956 1.00 86.31 257 LEU A CA 1
ATOM 2102 C C . LEU A 1 257 ? -22.582 5.917 10.429 1.00 86.31 257 LEU A C 1
ATOM 2104 O O . LEU A 1 257 ? -22.572 4.735 10.756 1.00 86.31 257 LEU A O 1
ATOM 2108 N N . HIS A 1 258 ? -22.598 6.895 11.332 1.00 77.69 258 HIS A N 1
ATOM 2109 C CA . HIS A 1 258 ? -22.707 6.671 12.762 1.00 77.69 258 HIS A CA 1
ATOM 2110 C C . HIS A 1 258 ? -23.599 7.745 13.383 1.00 77.69 258 HIS A C 1
ATOM 2112 O O . HIS A 1 258 ? -23.233 8.920 13.445 1.00 77.69 258 HIS A O 1
ATOM 2118 N N . THR A 1 259 ? -24.776 7.333 13.839 1.00 64.06 259 THR A N 1
ATOM 2119 C CA . THR A 1 259 ? -25.652 8.141 14.685 1.00 64.06 259 THR A CA 1
ATOM 2120 C C . THR A 1 259 ? -25.347 7.810 16.140 1.00 64.06 259 THR A C 1
ATOM 2122 O O . THR A 1 259 ? -25.361 6.635 16.516 1.00 64.06 259 THR A O 1
ATOM 2125 N N . THR A 1 260 ? -25.015 8.847 16.909 1.00 54.94 260 THR A N 1
ATOM 2126 C CA . THR A 1 260 ? -24.957 8.787 18.375 1.00 54.94 260 THR A CA 1
ATOM 2127 C C . THR A 1 260 ? -26.364 8.645 18.931 1.00 54.94 260 THR A C 1
ATOM 2129 O O . THR A 1 260 ? -27.263 9.291 18.344 1.00 54.94 260 THR A O 1
#

Sequence (260 aa):
MLKGKVYMKVALEERREAEKRIKEYVQASAQGLNKKEEDDFRKLVIQNEEAAKKVFRSMEHTGKTYILIYLNSEGKGADIAKEEAKSWAYQMEFINNNAAQEHAFRSWLSGETDIMPETMPVNKYIMGFPHRKNVELCYLSKVCTFTERLIAYGIKTGYVDIVRGPVKEMMRELGISYACSFLERTVRMYQLSEEDVMQMYSAIYAISGNAKTEKEFYRNFICAWLEQDKDRYLAAIEKISKDMRKKIFAVLKRENLHTT

pLDDT: mean 82.03, std 14.52, range [41.22, 98.25]

Mean predicted a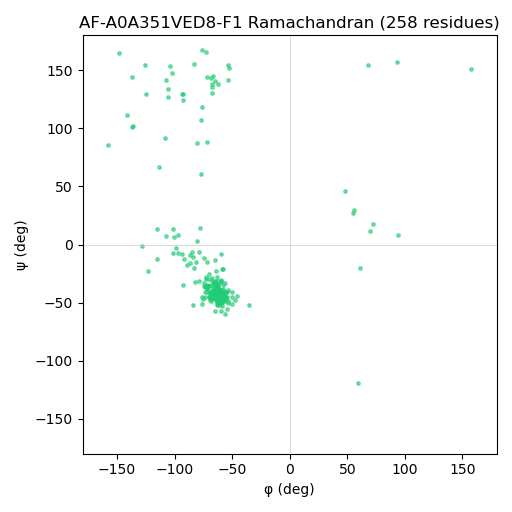ligned error: 9.8 Å

Nearest PDB structures (foldseek):
  6t5f-assembly1_A  TM=2.497E-01  e=8.520E-01  Homo sapiens
  6t80-assembly1_A  TM=2.837E-01  e=1.626E+00  Homo sapiens
  5ltw-assembly3_J  TM=2.673E-01  e=3.104E+00  Homo sapiens
  2btp-assembly1_A  TM=2.589E-01  e=6.498E+00  Homo sapiens
  6s39-assembly1_A-2  TM=2.323E-01  e=7.816E+00  Homo sapiens

Solvent-accessible surface area (backbone atoms only — not comparable to full-atom values): 14250 Å² total; per-residue (Å²): 124,68,71,64,58,53,55,54,48,54,57,52,50,54,50,52,54,50,53,50,53,50,53,56,50,48,71,61,12,86,71,56,69,56,75,66,58,46,54,53,45,52,52,47,39,77,75,27,69,66,56,35,48,64,64,66,70,42,91,86,65,71,30,47,64,54,56,49,38,53,29,23,75,71,72,73,19,42,69,59,49,41,53,50,38,34,52,49,38,71,66,64,54,67,51,97,65,55,73,66,55,51,48,45,44,29,36,25,42,31,64,78,36,92,64,74,60,92,70,77,76,48,60,63,69,92,60,59,66,57,70,72,56,17,46,45,38,31,35,38,50,75,53,44,63,40,41,44,45,45,30,53,49,15,44,78,70,67,39,57,44,57,36,47,42,26,46,55,34,20,36,72,78,64,29,58,71,49,35,50,56,51,50,56,48,38,38,61,76,68,64,53,53,69,52,47,50,53,41,46,44,42,51,47,37,49,68,38,75,85,44,62,69,64,31,52,58,37,44,54,57,52,52,51,39,49,73,74,42,44,67,62,49,52,57,38,41,67,74,47,58,73,69,58,36,52,45,34,53,53,48,32,42,76,67,72,75,43,83,131